Protein AF-A0A7Y9ZM65-F1 (afdb_monomer_lite)

Radius of gyration: 36.04 Å; chains: 1; bounding box: 58×101×105 Å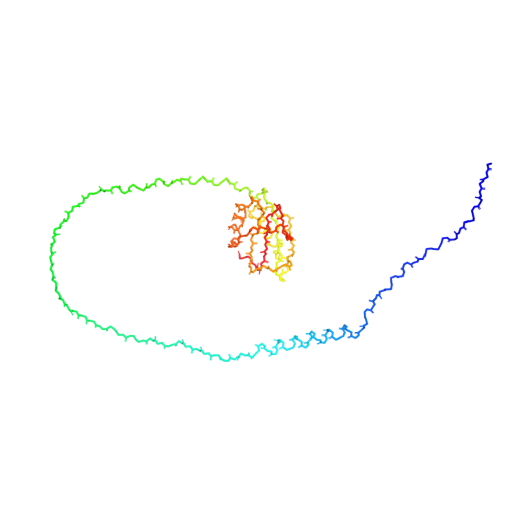

InterPro domains:
  IPR027381 LytR/CpsA/Psr regulator, C-terminal domain [PF13399] (105-188)

Organism: NCBI:txid200618

Foldseek 3Di:
DDDDDDDDDDDDDDPDDPPPPPPDPPVVVVVVVVVVVVVVVVVVCVPDDDDDDDDDDDDDDDDDDDDDDDDDDDDDDDDDDDDDPPDDPPPPDPDPDDDQQAVAEEEFEEAEPDPCQQVVVCVLSVVLVHHYPYYYYDDDDDPAWEKEAAPPCQVSSVVSCVSQVNPHYYHDDPVDPDDNGHIYIYHPDHGD

Sequence (192 aa):
MTFPTWPAGPRTTRRRGERGAVLPSPVVLLSVIAVILAAVAFVATRGDEPAERDISATKAAATPSDSASDDAGEDASDDASDGASQTPPAEEKPKPKPVVRADHSVVVFNNTQIAGLASRVGEKVTEAGWKVAAADNWYGTVPATTVYYPKGKKAAAQLLALDLGIARIKPADTDSDMSDTNLTLILTGELD

Structure (mmCIF, N/CA/C/O backbone):
data_AF-A0A7Y9ZM65-F1
#
_entry.id   AF-A0A7Y9ZM65-F1
#
loop_
_atom_site.group_PDB
_atom_site.id
_atom_site.type_symbol
_atom_site.label_atom_id
_atom_site.label_alt_id
_atom_site.label_comp_id
_atom_site.label_asym_id
_atom_site.label_entity_id
_atom_site.label_seq_id
_atom_site.pdbx_PDB_ins_code
_atom_site.Cartn_x
_atom_site.Cartn_y
_atom_site.Cartn_z
_atom_site.occupancy
_atom_site.B_iso_or_equiv
_atom_site.auth_seq_id
_atom_site.auth_comp_id
_atom_site.auth_asym_id
_atom_site.auth_atom_id
_atom_site.pdbx_PDB_model_num
ATOM 1 N N . MET A 1 1 ? -19.566 65.874 -35.145 1.00 45.06 1 MET A N 1
ATOM 2 C CA . MET A 1 1 ? -19.768 64.424 -34.940 1.00 45.06 1 MET A CA 1
ATOM 3 C C . MET A 1 1 ? -19.082 63.729 -36.100 1.00 45.06 1 MET A C 1
ATOM 5 O O . MET A 1 1 ? -19.612 63.738 -37.200 1.00 45.06 1 MET A O 1
ATOM 9 N N . THR A 1 2 ? -17.852 63.273 -35.880 1.00 54.53 2 THR A N 1
ATOM 10 C CA . THR A 1 2 ? -16.941 62.786 -36.925 1.00 54.53 2 THR A CA 1
ATOM 11 C C . THR A 1 2 ? -16.487 61.393 -36.520 1.00 54.53 2 THR A C 1
ATOM 13 O O . THR A 1 2 ? -15.886 61.246 -35.459 1.00 54.53 2 THR A O 1
ATOM 16 N N . PHE A 1 3 ? -16.776 60.389 -37.345 1.00 59.28 3 PHE A N 1
ATOM 17 C CA . PHE A 1 3 ? -16.249 59.033 -37.192 1.00 59.28 3 PHE A CA 1
ATOM 18 C C . PHE A 1 3 ? -15.328 58.734 -38.383 1.00 59.28 3 PHE A C 1
ATOM 20 O O . PHE A 1 3 ? -15.761 58.914 -39.523 1.00 59.28 3 PHE A O 1
ATOM 27 N N . PRO A 1 4 ? -14.073 58.307 -38.166 1.00 62.06 4 PRO A N 1
ATOM 28 C CA . PRO A 1 4 ? -13.192 57.895 -39.249 1.00 62.06 4 PRO A CA 1
ATOM 29 C C . PRO A 1 4 ? -13.494 56.457 -39.699 1.00 62.06 4 PRO A C 1
ATOM 31 O O . PRO A 1 4 ? -13.698 55.553 -38.890 1.00 62.06 4 PRO A O 1
ATOM 34 N N . THR A 1 5 ? -13.511 56.256 -41.016 1.00 71.50 5 THR A N 1
ATOM 35 C CA . THR A 1 5 ? -13.693 54.971 -41.702 1.00 71.50 5 THR A CA 1
ATOM 36 C C . THR A 1 5 ? -12.423 54.122 -41.623 1.00 71.50 5 THR A C 1
ATOM 38 O O . THR A 1 5 ? -11.357 54.580 -42.035 1.00 71.50 5 THR A O 1
ATOM 41 N N . TRP A 1 6 ? -12.529 52.876 -41.158 1.00 64.69 6 TRP A N 1
ATOM 42 C CA . TRP A 1 6 ? -11.417 51.918 -41.137 1.00 64.69 6 TRP A CA 1
ATOM 43 C C . TRP A 1 6 ? -11.515 50.943 -42.325 1.00 64.69 6 TRP A C 1
ATOM 45 O O . TRP A 1 6 ? -12.588 50.369 -42.526 1.00 64.69 6 TRP A O 1
ATOM 55 N N . PRO A 1 7 ? -10.443 50.697 -43.101 1.00 63.22 7 PRO A N 1
ATOM 56 C CA . PRO A 1 7 ? -10.442 49.634 -44.101 1.00 63.22 7 PRO A CA 1
ATOM 57 C C . PRO A 1 7 ? -10.243 48.255 -43.448 1.00 63.22 7 PRO A C 1
ATOM 59 O O . PRO A 1 7 ? -9.378 48.064 -42.592 1.00 63.22 7 PRO A O 1
ATOM 62 N N . ALA A 1 8 ? -11.048 47.279 -43.871 1.00 61.03 8 ALA A N 1
ATOM 63 C CA . ALA A 1 8 ? -10.949 45.885 -43.451 1.00 61.03 8 ALA A CA 1
ATOM 64 C C . ALA A 1 8 ? -9.645 45.249 -43.967 1.00 61.03 8 ALA A C 1
ATOM 66 O O . ALA A 1 8 ? -9.444 45.109 -45.172 1.00 61.03 8 ALA A O 1
ATOM 67 N N . GLY A 1 9 ? -8.757 44.853 -43.052 1.00 64.19 9 GLY A N 1
ATOM 68 C CA . GLY A 1 9 ? -7.565 44.072 -43.382 1.00 64.19 9 GLY A CA 1
ATOM 69 C C . GLY A 1 9 ? -7.896 42.589 -43.624 1.00 64.19 9 GLY A C 1
ATOM 70 O O . GLY A 1 9 ? -8.808 42.053 -42.984 1.00 64.19 9 GLY A O 1
ATOM 71 N N . PRO A 1 10 ? -7.169 41.887 -44.511 1.00 58.94 10 PRO A N 1
ATOM 72 C CA . PRO A 1 10 ? -7.386 40.466 -44.747 1.00 58.94 10 PRO A CA 1
ATOM 73 C C . PRO A 1 10 ? -6.969 39.626 -43.531 1.00 58.94 10 PRO A C 1
ATOM 75 O O . PRO A 1 10 ? -5.849 39.718 -43.024 1.00 58.94 10 PRO A O 1
ATOM 78 N N . ARG A 1 11 ? -7.876 38.749 -43.088 1.00 57.53 11 ARG A N 1
ATOM 79 C CA . ARG A 1 11 ? -7.605 37.706 -42.094 1.00 57.53 11 ARG A CA 1
ATOM 80 C C . ARG A 1 11 ? -6.690 36.650 -42.707 1.00 57.53 11 ARG A C 1
ATOM 82 O O . ARG A 1 11 ? -7.143 35.799 -43.463 1.00 57.53 11 ARG A O 1
ATOM 89 N N . THR A 1 12 ? -5.411 36.680 -42.349 1.00 59.94 12 THR A N 1
ATOM 90 C CA . THR A 1 12 ? -4.488 35.570 -42.602 1.00 59.94 12 THR A CA 1
ATOM 91 C C . THR A 1 12 ? -4.257 34.811 -41.300 1.00 59.94 12 THR A C 1
ATOM 93 O O . THR A 1 12 ? -3.552 35.250 -40.396 1.00 59.94 12 THR A O 1
ATOM 96 N N . THR A 1 13 ? -4.883 33.644 -41.182 1.00 56.00 13 THR A N 1
ATOM 97 C CA . THR A 1 13 ? -4.547 32.650 -40.161 1.00 56.00 13 THR A CA 1
ATOM 98 C C . THR A 1 13 ? -3.154 32.102 -40.463 1.00 56.00 13 THR A C 1
ATOM 100 O O . THR A 1 13 ? -3.000 31.201 -41.289 1.00 56.00 13 THR A O 1
ATOM 103 N N . ARG A 1 14 ? -2.112 32.640 -39.818 1.00 51.78 14 ARG A N 1
ATOM 104 C CA . ARG A 1 14 ? -0.798 31.986 -39.815 1.00 51.78 14 ARG A CA 1
ATOM 105 C C . ARG A 1 14 ? -0.910 30.687 -39.024 1.00 51.78 14 ARG A C 1
ATOM 107 O O . ARG A 1 14 ? -1.094 30.707 -37.809 1.00 51.78 14 ARG A O 1
ATOM 114 N N . ARG A 1 15 ? -0.779 29.558 -39.727 1.00 47.50 15 ARG A N 1
ATOM 115 C CA . ARG A 1 15 ? -0.516 28.256 -39.114 1.00 47.50 15 ARG A CA 1
ATOM 116 C C . ARG A 1 15 ? 0.697 28.381 -38.195 1.00 47.50 15 ARG A C 1
ATOM 118 O O . ARG A 1 15 ? 1.771 28.804 -38.621 1.00 47.50 15 ARG A O 1
ATOM 125 N N . ARG A 1 16 ? 0.502 28.004 -36.934 1.00 49.72 16 ARG A N 1
ATOM 126 C CA . ARG A 1 16 ? 1.558 27.751 -35.960 1.00 49.72 16 ARG A CA 1
ATOM 127 C C . ARG A 1 16 ? 2.424 26.621 -36.521 1.00 49.72 16 ARG A C 1
ATOM 129 O O . ARG A 1 16 ? 1.984 25.483 -36.590 1.00 49.72 16 ARG A O 1
ATOM 136 N N . GLY A 1 17 ? 3.606 26.969 -37.019 1.00 47.34 17 GLY A N 1
ATOM 137 C CA . GLY A 1 17 ? 4.613 25.995 -37.411 1.00 47.34 17 GLY A CA 1
ATOM 138 C C . GLY A 1 17 ? 5.277 25.451 -36.156 1.00 47.34 17 GLY A C 1
ATOM 139 O O . GLY A 1 17 ? 6.179 26.090 -35.622 1.00 47.34 17 GLY A O 1
ATOM 140 N N . GLU A 1 18 ? 4.824 24.293 -35.689 1.00 49.81 18 GLU A N 1
ATOM 141 C CA . GLU A 1 18 ? 5.606 23.431 -34.806 1.00 49.81 18 GLU A CA 1
ATOM 142 C C . GLU A 1 18 ? 6.834 22.958 -35.584 1.00 49.81 18 GLU A C 1
ATOM 144 O O . GLU A 1 18 ? 6.800 22.010 -36.365 1.00 49.81 18 GLU A O 1
ATOM 149 N N . ARG A 1 19 ? 7.938 23.682 -35.419 1.00 45.06 19 ARG A N 1
ATOM 150 C CA . ARG A 1 19 ? 9.260 23.176 -35.760 1.00 45.06 19 ARG A CA 1
ATOM 151 C C . ARG A 1 19 ? 9.712 22.362 -34.558 1.00 45.06 19 ARG A C 1
ATOM 153 O O . ARG A 1 19 ? 10.192 22.929 -33.581 1.00 45.06 19 ARG A O 1
ATOM 160 N N . GLY A 1 20 ? 9.491 21.050 -34.620 1.00 51.31 20 GLY A N 1
ATOM 161 C CA . GLY A 1 20 ? 10.107 20.107 -33.698 1.00 51.31 20 GLY A CA 1
ATOM 162 C C . GLY A 1 20 ? 11.613 20.342 -33.699 1.00 51.31 20 GLY A C 1
ATOM 163 O O . GLY A 1 20 ? 12.257 20.282 -34.748 1.00 51.31 20 GLY A O 1
ATOM 164 N N . ALA A 1 21 ? 12.163 20.672 -32.534 1.00 52.56 21 ALA A N 1
ATOM 165 C CA . ALA A 1 21 ? 13.596 20.658 -32.327 1.00 52.56 21 ALA A CA 1
ATOM 166 C C . ALA A 1 21 ? 14.039 19.194 -32.390 1.00 52.56 21 ALA A C 1
ATOM 168 O O . ALA A 1 21 ? 14.002 18.470 -31.398 1.00 52.56 21 ALA A O 1
ATOM 169 N N . VAL A 1 22 ? 14.401 18.741 -33.589 1.00 56.88 22 VAL A N 1
ATOM 170 C CA . VAL A 1 22 ? 15.151 17.503 -33.773 1.00 56.88 22 VAL A CA 1
ATOM 171 C C . VAL A 1 22 ? 16.526 17.782 -33.176 1.00 56.88 22 VAL A C 1
ATOM 173 O O . VAL A 1 22 ? 17.385 18.391 -33.813 1.00 56.88 22 VAL A O 1
ATOM 176 N N . LEU A 1 23 ? 16.683 17.440 -31.897 1.00 54.19 23 LEU A N 1
ATOM 177 C CA . LEU A 1 23 ? 17.971 17.434 -31.217 1.00 54.19 23 LEU A CA 1
ATOM 178 C C . LEU A 1 23 ? 18.972 16.681 -32.112 1.00 54.19 23 LEU A C 1
ATOM 180 O O . LEU A 1 23 ? 18.633 15.622 -32.648 1.00 54.19 23 LEU A O 1
ATOM 184 N N . PRO A 1 24 ? 20.169 17.238 -32.348 1.00 60.03 24 PRO A N 1
ATOM 185 C CA . PRO A 1 24 ? 21.072 16.746 -33.373 1.00 60.03 24 PRO A CA 1
ATOM 186 C C . PRO A 1 24 ? 21.477 15.292 -33.088 1.00 60.03 24 PRO A C 1
ATOM 188 O O . PRO A 1 24 ? 22.043 14.962 -32.046 1.00 60.03 24 PRO A O 1
ATOM 191 N N . SER A 1 25 ? 21.216 14.457 -34.094 1.00 63.50 25 SER A N 1
ATOM 192 C CA . SER A 1 25 ? 21.498 13.023 -34.252 1.00 63.50 25 SER A CA 1
ATOM 193 C C . SER A 1 25 ? 22.750 12.431 -33.553 1.00 63.50 25 SER A C 1
ATOM 195 O O . SER A 1 25 ? 22.641 11.324 -33.026 1.00 63.50 25 SER A O 1
ATOM 197 N N . PRO A 1 26 ? 23.926 13.091 -33.450 1.00 62.84 26 PRO A N 1
ATOM 198 C CA . PRO A 1 26 ? 25.098 12.464 -32.822 1.00 62.84 26 PRO A CA 1
ATOM 199 C C . PRO A 1 26 ? 24.983 12.209 -31.311 1.00 62.84 26 PRO A C 1
ATOM 201 O O . PRO A 1 26 ? 25.513 11.209 -30.835 1.00 62.84 26 PRO A O 1
ATOM 204 N N . VAL A 1 27 ? 24.297 13.062 -30.540 1.00 68.19 27 VAL A N 1
ATOM 205 C CA . VAL A 1 27 ? 24.245 12.899 -29.069 1.00 68.19 27 VAL A CA 1
ATOM 206 C C . VAL A 1 27 ? 23.354 11.722 -28.673 1.00 68.19 27 VAL A C 1
ATOM 208 O O . VAL A 1 27 ? 23.695 10.966 -27.767 1.00 68.19 27 VAL A O 1
ATOM 211 N N . VAL A 1 28 ? 22.249 11.528 -29.396 1.00 75.06 28 VAL A N 1
ATOM 212 C CA . VAL A 1 28 ? 21.350 10.381 -29.205 1.00 75.06 28 VAL A CA 1
ATOM 213 C C . VAL A 1 28 ? 22.049 9.078 -29.597 1.00 75.06 28 VAL A C 1
ATOM 215 O O . VAL A 1 28 ? 21.910 8.072 -28.911 1.00 75.06 28 VAL A O 1
ATOM 218 N N . LEU A 1 29 ? 22.856 9.087 -30.661 1.00 70.62 29 LEU A N 1
ATOM 219 C CA . LEU A 1 29 ? 23.632 7.909 -31.050 1.00 70.62 29 LEU A CA 1
ATOM 220 C C . LEU A 1 29 ? 24.689 7.546 -29.991 1.00 70.62 29 LEU A C 1
ATOM 222 O O . LEU A 1 29 ? 24.832 6.377 -29.640 1.00 70.62 29 LEU A O 1
ATOM 226 N N . LEU A 1 30 ? 25.396 8.541 -29.445 1.00 78.25 30 LEU A N 1
ATOM 227 C CA . LEU A 1 30 ? 26.404 8.320 -28.404 1.00 78.25 30 LEU A CA 1
ATOM 228 C C . LEU A 1 30 ? 25.797 7.815 -27.091 1.00 78.25 30 LEU A C 1
ATOM 230 O O . LEU A 1 30 ? 26.381 6.935 -26.461 1.00 78.25 30 LEU A O 1
ATOM 234 N N . SER A 1 31 ? 24.628 8.321 -26.688 1.00 77.31 31 SER A N 1
ATOM 235 C CA . SER A 1 31 ? 23.962 7.846 -25.471 1.00 77.31 31 SER A CA 1
ATOM 236 C C . SER A 1 31 ? 23.495 6.397 -25.610 1.00 77.31 31 SER A C 1
ATOM 238 O O . SER A 1 31 ? 23.694 5.606 -24.691 1.00 77.31 31 SER A O 1
ATOM 240 N N . VAL A 1 32 ? 22.968 6.011 -26.776 1.00 82.38 32 VAL A N 1
ATOM 241 C CA . VAL A 1 32 ? 22.582 4.620 -27.055 1.00 82.38 32 VAL A CA 1
ATOM 242 C C . VAL A 1 32 ? 23.800 3.690 -27.011 1.00 82.38 32 VAL A C 1
ATOM 244 O O . VAL A 1 32 ? 23.743 2.645 -26.365 1.00 82.38 32 VAL A O 1
ATOM 247 N N . ILE A 1 33 ? 24.927 4.079 -27.618 1.00 87.06 33 ILE A N 1
ATOM 248 C CA . ILE A 1 33 ? 26.168 3.284 -27.581 1.00 87.06 33 ILE A CA 1
ATOM 249 C C . ILE A 1 33 ? 26.692 3.142 -26.144 1.00 87.06 33 ILE A C 1
ATOM 251 O O . ILE A 1 33 ? 27.069 2.045 -25.734 1.00 87.06 33 ILE A O 1
ATOM 255 N N . ALA A 1 34 ? 26.676 4.221 -25.358 1.00 85.25 34 ALA A N 1
ATOM 256 C CA . ALA A 1 34 ? 27.127 4.193 -23.968 1.00 85.25 34 ALA A CA 1
ATOM 257 C C . ALA A 1 34 ? 26.283 3.244 -23.099 1.00 85.25 34 ALA A C 1
ATOM 259 O O . ALA A 1 34 ? 26.836 2.472 -22.316 1.00 85.25 34 ALA A O 1
ATOM 260 N N . VAL A 1 35 ? 24.957 3.248 -23.275 1.00 88.38 35 VAL A N 1
ATOM 261 C CA . VAL A 1 35 ? 24.046 2.348 -22.548 1.00 88.38 35 VAL A CA 1
ATOM 262 C C . VAL A 1 35 ? 24.294 0.884 -22.924 1.00 88.38 35 VAL A C 1
ATOM 264 O O . VAL A 1 35 ? 24.308 0.021 -22.047 1.00 88.38 35 VAL A O 1
ATOM 267 N N . ILE A 1 36 ? 24.559 0.596 -24.203 1.00 89.31 36 ILE A N 1
ATOM 268 C CA . ILE A 1 36 ? 24.872 -0.764 -24.668 1.00 89.31 36 ILE A CA 1
ATOM 269 C C . ILE A 1 36 ? 26.194 -1.259 -24.064 1.00 89.31 36 ILE A C 1
ATOM 271 O O . ILE A 1 36 ? 26.250 -2.376 -23.553 1.00 89.31 36 ILE A O 1
ATOM 275 N N . LEU A 1 37 ? 27.244 -0.433 -24.057 1.00 88.81 37 LEU A N 1
ATOM 276 C CA . LEU A 1 37 ? 28.537 -0.806 -23.470 1.00 88.81 37 LEU A CA 1
ATOM 277 C C . LEU A 1 37 ? 28.444 -1.038 -21.956 1.00 88.81 37 LEU A C 1
ATOM 279 O O . LEU A 1 37 ? 29.030 -1.994 -21.450 1.00 88.81 37 LEU A O 1
ATOM 283 N N . ALA A 1 38 ? 27.670 -0.217 -21.241 1.00 83.12 38 ALA A N 1
ATOM 284 C CA . ALA A 1 38 ? 27.439 -0.392 -19.809 1.00 83.12 38 ALA A CA 1
ATOM 285 C C . ALA A 1 38 ? 26.687 -1.698 -19.500 1.00 83.12 38 ALA A C 1
ATOM 287 O O . ALA A 1 38 ? 27.052 -2.411 -18.565 1.00 83.12 38 ALA A O 1
ATOM 288 N N . ALA A 1 39 ? 25.684 -2.050 -20.311 1.00 83.75 39 ALA A N 1
ATOM 289 C CA . ALA A 1 39 ? 24.955 -3.307 -20.167 1.00 83.75 39 ALA A CA 1
ATOM 290 C C . ALA A 1 39 ? 25.858 -4.529 -20.410 1.00 83.75 39 ALA A C 1
ATOM 292 O O . ALA A 1 39 ? 25.808 -5.489 -19.643 1.00 83.75 39 ALA A O 1
ATOM 293 N N . VAL A 1 40 ? 26.724 -4.479 -21.429 1.00 84.69 40 VAL A N 1
ATOM 294 C CA . VAL A 1 40 ? 27.687 -5.555 -21.721 1.00 84.69 40 VAL A CA 1
ATOM 295 C C . VAL A 1 40 ? 28.712 -5.699 -20.595 1.00 84.69 40 VAL A C 1
ATOM 297 O O . VAL A 1 40 ? 28.952 -6.815 -20.141 1.00 84.69 40 VAL A O 1
ATOM 300 N N . ALA A 1 41 ? 29.271 -4.592 -20.098 1.00 80.62 41 ALA A N 1
ATOM 301 C CA . ALA A 1 41 ? 30.224 -4.617 -18.990 1.00 80.62 41 ALA A CA 1
ATOM 302 C C . ALA A 1 41 ? 29.599 -5.195 -17.711 1.00 80.62 41 ALA A C 1
ATOM 304 O O . ALA A 1 41 ? 30.207 -6.033 -17.059 1.00 80.62 41 ALA A O 1
ATOM 305 N N . PHE A 1 42 ? 28.363 -4.810 -17.390 1.00 81.31 42 PHE A N 1
ATOM 306 C CA . PHE A 1 42 ? 27.648 -5.289 -16.206 1.00 81.31 42 PHE A CA 1
ATOM 307 C C . PHE A 1 42 ? 27.297 -6.781 -16.260 1.00 81.31 42 PHE A C 1
ATOM 309 O O . PHE A 1 42 ? 27.279 -7.461 -15.235 1.00 81.31 42 PHE A O 1
ATOM 316 N N . VAL A 1 43 ? 27.014 -7.310 -17.452 1.00 81.50 43 VAL A N 1
ATOM 317 C CA . VAL A 1 43 ? 26.815 -8.752 -17.635 1.00 81.50 43 VAL A CA 1
ATOM 318 C C . VAL A 1 43 ? 28.151 -9.494 -17.569 1.00 81.50 43 VAL A C 1
ATOM 320 O O . VAL A 1 43 ? 28.208 -10.566 -16.976 1.00 81.50 43 VAL A O 1
ATOM 323 N N . ALA A 1 44 ? 29.227 -8.920 -18.112 1.00 77.12 44 ALA A N 1
ATOM 324 C CA . ALA A 1 44 ? 30.553 -9.531 -18.088 1.00 77.12 44 ALA A CA 1
ATOM 325 C C . ALA A 1 44 ? 31.171 -9.582 -16.678 1.00 77.12 44 ALA A C 1
ATOM 327 O O . ALA A 1 44 ? 31.824 -10.563 -16.340 1.00 77.12 44 ALA A O 1
ATOM 328 N N . THR A 1 45 ? 30.938 -8.576 -15.830 1.00 68.94 45 THR A N 1
ATOM 329 C CA . THR A 1 45 ? 31.483 -8.535 -14.461 1.00 68.94 45 THR A CA 1
ATOM 330 C C . THR A 1 45 ? 30.666 -9.324 -13.439 1.0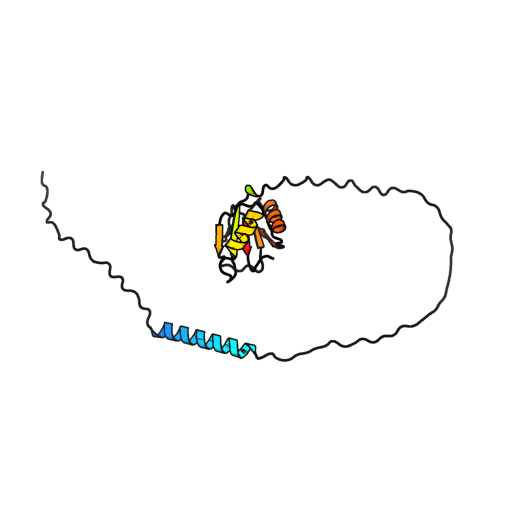0 68.94 45 THR A C 1
ATOM 332 O O . THR A 1 45 ? 31.103 -9.479 -12.304 1.00 68.94 45 THR A O 1
ATOM 335 N N . ARG A 1 46 ? 29.504 -9.875 -13.818 1.00 67.44 46 ARG A N 1
ATOM 336 C CA . ARG A 1 46 ? 28.716 -10.771 -12.948 1.00 67.44 46 ARG A CA 1
ATOM 337 C C . ARG A 1 46 ? 29.365 -12.134 -12.698 1.00 67.44 46 ARG A C 1
ATOM 339 O O . ARG A 1 46 ? 28.870 -12.858 -11.846 1.00 67.44 46 ARG A O 1
ATOM 346 N N . GLY A 1 47 ? 30.419 -12.484 -13.436 1.00 55.34 47 GLY A N 1
ATOM 347 C CA . GLY A 1 47 ? 31.146 -13.750 -13.292 1.00 55.34 47 GLY A CA 1
ATOM 348 C C . GLY A 1 47 ? 32.502 -13.654 -12.587 1.00 55.34 47 GLY A C 1
ATOM 349 O O . GLY A 1 47 ? 33.196 -14.663 -12.542 1.00 55.34 47 GLY A O 1
ATOM 350 N N . ASP A 1 48 ? 32.899 -12.483 -12.076 1.00 48.25 48 ASP A N 1
ATOM 351 C CA . ASP A 1 48 ? 34.191 -12.299 -11.398 1.00 48.25 48 ASP A CA 1
ATOM 352 C C . ASP A 1 48 ? 33.962 -12.161 -9.881 1.00 48.25 48 ASP A C 1
ATOM 354 O O . ASP A 1 48 ? 33.735 -11.073 -9.349 1.00 48.25 48 ASP A O 1
ATOM 358 N N . GLU A 1 49 ? 33.943 -13.298 -9.183 1.00 53.12 49 GLU A N 1
ATOM 359 C CA . GLU A 1 49 ? 33.992 -13.361 -7.720 1.00 53.12 49 GLU A CA 1
ATOM 360 C C . GLU A 1 49 ? 35.458 -13.520 -7.276 1.00 53.12 49 GLU A C 1
ATOM 362 O O . GLU A 1 49 ? 36.091 -14.520 -7.629 1.00 53.12 49 GLU A O 1
ATOM 367 N N . PRO A 1 50 ? 36.038 -12.601 -6.479 1.00 45.22 50 PRO A N 1
ATOM 368 C CA . PRO A 1 50 ? 37.269 -12.902 -5.769 1.00 45.22 50 PRO A CA 1
ATOM 369 C C . PRO A 1 50 ? 36.958 -13.866 -4.616 1.00 45.22 50 PRO A C 1
ATOM 371 O O . PRO A 1 50 ? 36.165 -13.575 -3.720 1.00 45.22 50 PRO A O 1
ATOM 374 N N . ALA A 1 51 ? 37.613 -15.022 -4.686 1.00 44.81 51 ALA A N 1
ATOM 375 C CA . ALA A 1 51 ? 37.508 -16.174 -3.806 1.00 44.81 51 ALA A CA 1
ATOM 376 C C . ALA A 1 51 ? 37.559 -15.865 -2.292 1.00 44.81 51 ALA A C 1
ATOM 378 O O . ALA A 1 51 ? 38.488 -15.235 -1.788 1.00 44.81 51 ALA A O 1
ATOM 379 N N . GLU A 1 52 ? 36.554 -16.394 -1.591 1.00 48.84 52 GLU A N 1
ATOM 380 C CA . GLU A 1 52 ? 36.679 -17.369 -0.499 1.00 48.84 52 GLU A CA 1
ATOM 381 C C . GLU A 1 52 ? 37.736 -17.113 0.596 1.00 48.84 52 GLU A C 1
ATOM 383 O O . GLU A 1 52 ? 38.940 -17.278 0.400 1.00 48.84 52 GLU A O 1
ATOM 388 N N . ARG A 1 53 ? 37.256 -16.885 1.827 1.00 40.53 53 ARG A N 1
ATOM 389 C CA . ARG A 1 53 ? 37.846 -17.523 3.012 1.00 40.53 53 ARG A CA 1
ATOM 390 C C . ARG A 1 53 ? 36.770 -18.013 3.967 1.00 40.53 53 ARG A C 1
ATOM 392 O O . ARG A 1 53 ? 36.295 -17.295 4.844 1.00 40.53 53 ARG A O 1
ATOM 399 N N . ASP A 1 54 ? 36.463 -19.282 3.760 1.00 46.97 54 ASP A N 1
ATOM 400 C CA . ASP A 1 54 ? 35.911 -20.223 4.716 1.00 46.97 54 ASP A CA 1
ATOM 401 C C . ASP A 1 54 ? 36.752 -20.286 5.999 1.00 46.97 54 ASP A C 1
ATOM 403 O O . ASP A 1 54 ? 37.974 -20.450 5.951 1.00 46.97 54 ASP A O 1
ATOM 407 N N . ILE A 1 55 ? 36.090 -20.224 7.156 1.00 38.03 55 ILE A N 1
ATOM 408 C CA . ILE A 1 55 ? 36.621 -20.804 8.393 1.00 38.03 55 ILE A CA 1
ATOM 409 C C . ILE A 1 55 ? 35.449 -21.329 9.232 1.00 38.03 55 ILE A C 1
ATOM 411 O O . ILE A 1 55 ? 34.931 -20.658 10.122 1.00 38.03 55 ILE A O 1
ATOM 415 N N . SER A 1 56 ? 35.038 -22.564 8.957 1.00 44.12 56 SER A N 1
ATOM 416 C CA . SER A 1 56 ? 34.361 -23.421 9.932 1.00 44.12 56 SER A CA 1
ATOM 417 C C . SER A 1 56 ? 35.226 -24.648 10.188 1.00 44.12 56 SER A C 1
ATOM 419 O O . SER A 1 56 ? 35.203 -25.582 9.398 1.00 44.12 56 SER A O 1
ATOM 421 N N . ALA A 1 57 ? 35.977 -24.659 11.294 1.00 44.62 57 ALA A N 1
ATOM 422 C CA . ALA A 1 57 ? 36.434 -25.889 11.947 1.00 44.62 57 ALA A CA 1
ATOM 423 C C . ALA A 1 57 ? 37.088 -25.592 13.308 1.00 44.62 57 ALA A C 1
ATOM 425 O O . ALA A 1 57 ? 38.254 -25.220 13.371 1.00 44.62 57 ALA A O 1
ATOM 426 N N . THR A 1 58 ? 36.373 -25.841 14.408 1.00 37.22 58 THR A N 1
ATOM 427 C CA . THR A 1 58 ? 36.913 -26.704 15.472 1.00 37.22 58 THR A CA 1
ATOM 428 C C . THR A 1 58 ? 35.777 -27.227 16.357 1.00 37.22 58 THR A C 1
ATOM 430 O O . THR A 1 58 ? 35.041 -26.478 16.993 1.00 37.22 58 THR A O 1
ATOM 433 N N . LYS A 1 59 ? 35.613 -28.551 16.347 1.00 49.88 59 LYS A N 1
ATOM 434 C CA . LYS A 1 59 ? 34.861 -29.346 17.318 1.00 49.88 59 LYS A CA 1
ATOM 435 C C . LYS A 1 59 ? 35.828 -30.413 17.820 1.00 49.88 59 LYS A C 1
ATOM 437 O O . LYS A 1 59 ? 36.214 -31.276 17.040 1.00 49.88 59 LYS A O 1
ATOM 442 N N . ALA A 1 60 ? 36.167 -30.367 19.104 1.00 39.28 60 ALA A N 1
ATOM 443 C CA . ALA A 1 60 ? 36.696 -31.472 19.913 1.00 39.28 60 ALA A CA 1
ATOM 444 C C . ALA A 1 60 ? 36.578 -31.019 21.386 1.00 39.28 60 ALA A C 1
ATOM 446 O O . ALA A 1 60 ? 37.192 -30.031 21.761 1.00 39.28 60 ALA A O 1
ATOM 447 N N . ALA A 1 61 ? 35.578 -31.446 22.163 1.00 42.72 61 ALA A N 1
ATOM 448 C CA . ALA A 1 61 ? 35.444 -32.738 22.850 1.00 42.72 61 ALA A CA 1
ATOM 449 C C . ALA A 1 61 ? 36.517 -32.980 23.933 1.00 42.72 61 ALA A C 1
ATOM 451 O O . ALA A 1 61 ? 37.637 -33.334 23.588 1.00 42.72 61 ALA A O 1
ATOM 452 N N . ALA A 1 62 ? 36.137 -32.840 25.215 1.00 38.03 62 ALA A N 1
ATOM 453 C CA . ALA A 1 62 ? 36.409 -33.798 26.304 1.00 38.03 62 ALA A CA 1
ATOM 454 C C . ALA A 1 62 ? 35.910 -33.268 27.671 1.00 38.03 62 ALA A C 1
ATOM 456 O O . ALA A 1 62 ? 36.347 -32.226 28.148 1.00 38.03 62 ALA A O 1
ATOM 457 N N . THR A 1 63 ? 35.027 -34.035 28.312 1.00 40.25 63 THR A N 1
ATOM 458 C CA . THR A 1 63 ? 34.805 -34.100 29.773 1.00 40.25 63 THR A CA 1
ATOM 459 C C . THR A 1 63 ? 35.474 -35.409 30.232 1.00 40.25 63 THR A C 1
ATOM 461 O O . THR A 1 63 ? 35.448 -36.356 29.437 1.00 40.25 63 THR A O 1
ATOM 464 N N . PRO A 1 64 ? 36.104 -35.510 31.425 1.00 47.19 64 PRO A N 1
ATOM 465 C CA . PRO A 1 64 ? 35.367 -36.038 32.588 1.00 47.19 64 PRO A CA 1
ATOM 466 C C . PRO A 1 64 ? 35.845 -35.595 34.001 1.00 47.19 64 PRO A C 1
ATOM 468 O O . PRO A 1 64 ? 36.979 -35.176 34.195 1.00 47.19 64 PRO A O 1
ATOM 471 N N . SER A 1 65 ? 34.928 -35.800 34.958 1.00 37.81 65 SER A N 1
ATOM 472 C CA . SER A 1 65 ? 35.061 -36.258 36.361 1.00 37.81 65 SER A CA 1
ATOM 473 C C . SER A 1 65 ? 35.858 -35.505 37.445 1.00 37.81 65 SER A C 1
ATOM 475 O O . SER A 1 65 ? 37.080 -35.466 37.447 1.00 37.81 65 SER A O 1
ATOM 477 N N . ASP A 1 66 ? 35.068 -35.140 38.463 1.00 35.06 66 ASP A N 1
ATOM 478 C CA . ASP A 1 66 ? 35.103 -35.614 39.862 1.00 35.06 66 ASP A CA 1
ATOM 479 C C . ASP A 1 66 ? 35.890 -34.905 40.970 1.00 35.06 66 ASP A C 1
ATOM 481 O O . ASP A 1 66 ? 37.104 -34.755 40.910 1.00 35.06 66 ASP A O 1
ATOM 485 N N . SER A 1 67 ? 35.115 -34.717 42.051 1.00 39.03 67 SER A N 1
ATOM 486 C CA . SER A 1 67 ? 35.456 -34.833 43.473 1.00 39.03 67 SER A CA 1
ATOM 487 C C . SER A 1 67 ? 36.445 -33.832 44.072 1.00 39.03 67 SER A C 1
ATOM 489 O O . SER A 1 67 ? 37.474 -33.512 43.500 1.00 39.03 67 SER A O 1
ATOM 491 N N . ALA A 1 68 ? 36.277 -33.352 45.297 1.00 39.03 68 ALA A N 1
ATOM 492 C CA . ALA A 1 68 ? 35.236 -33.435 46.321 1.00 39.03 68 ALA A CA 1
ATOM 493 C C . ALA A 1 68 ? 35.732 -32.540 47.478 1.00 39.03 68 ALA A C 1
ATOM 495 O O . ALA A 1 68 ? 36.908 -32.166 47.492 1.00 39.03 68 ALA A O 1
ATOM 496 N N . SER A 1 69 ? 34.852 -32.330 48.462 1.00 41.16 69 SER A N 1
ATOM 497 C CA . SER A 1 69 ? 35.173 -32.003 49.860 1.00 41.16 69 SER A CA 1
ATOM 498 C C . SER A 1 69 ? 35.469 -30.526 50.157 1.00 41.16 69 SER A C 1
ATOM 500 O O . SER A 1 69 ? 36.239 -29.879 49.459 1.00 41.16 69 SER A O 1
ATOM 502 N N . ASP A 1 70 ? 34.919 -29.906 51.199 1.00 39.72 70 ASP A N 1
ATOM 503 C CA . ASP A 1 70 ? 34.112 -30.370 52.344 1.00 39.72 70 ASP A CA 1
ATOM 504 C C . ASP A 1 70 ? 33.631 -29.079 53.065 1.00 39.72 70 ASP A C 1
ATOM 506 O O . ASP A 1 70 ? 34.345 -28.075 53.026 1.00 39.72 70 ASP A O 1
ATOM 510 N N . ASP A 1 71 ? 32.375 -28.972 53.520 1.00 40.06 71 ASP A N 1
ATOM 511 C CA . ASP 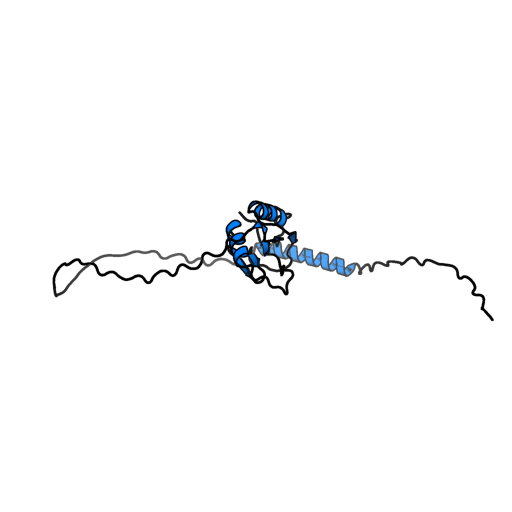A 1 71 ? 31.960 -29.079 54.946 1.00 40.06 71 ASP A CA 1
ATOM 512 C C . ASP A 1 71 ? 31.598 -27.654 55.445 1.00 40.06 71 ASP A C 1
ATOM 514 O O . ASP A 1 71 ? 32.266 -26.693 55.076 1.00 40.06 71 ASP A O 1
ATOM 518 N N . ALA A 1 72 ? 30.549 -27.328 56.197 1.00 41.56 72 ALA A N 1
ATOM 519 C CA . ALA A 1 72 ? 29.491 -28.031 56.917 1.00 41.56 72 ALA A CA 1
ATOM 520 C C . ALA A 1 72 ? 28.402 -26.992 57.279 1.00 41.56 72 ALA A C 1
ATOM 522 O O . ALA A 1 72 ? 28.665 -25.784 57.245 1.00 41.56 72 ALA A O 1
ATOM 523 N N . GLY A 1 73 ? 27.233 -27.459 57.732 1.00 36.03 73 GLY A N 1
ATOM 524 C CA . GLY A 1 73 ? 26.442 -26.712 58.715 1.00 36.03 73 GLY A CA 1
ATOM 525 C C . GLY A 1 73 ? 24.978 -26.470 58.369 1.00 36.03 73 GLY A C 1
ATOM 526 O O . GLY A 1 73 ? 24.600 -25.354 58.030 1.00 36.03 73 GLY A O 1
ATOM 527 N N . GLU A 1 74 ? 24.192 -27.539 58.480 1.00 42.25 74 GLU A N 1
ATOM 528 C CA . GLU A 1 74 ? 22.842 -27.628 59.056 1.00 42.25 74 GLU A CA 1
ATOM 529 C C . GLU A 1 74 ? 22.143 -26.324 59.504 1.00 42.25 74 GLU A C 1
ATOM 531 O O . GLU A 1 74 ? 22.679 -25.595 60.333 1.00 42.25 74 GLU A O 1
ATOM 536 N N . ASP A 1 75 ? 20.875 -26.132 59.099 1.00 39.62 75 ASP A N 1
ATOM 537 C CA . ASP A 1 75 ? 19.738 -26.226 60.042 1.00 39.62 75 ASP A CA 1
ATOM 538 C C . ASP A 1 75 ? 18.363 -26.304 59.327 1.00 39.62 75 ASP A C 1
ATOM 540 O O . ASP A 1 75 ? 18.042 -25.510 58.447 1.00 39.62 75 ASP A O 1
ATOM 544 N N . ALA A 1 76 ? 17.591 -27.313 59.741 1.00 42.47 76 ALA A N 1
ATOM 545 C CA . ALA A 1 76 ? 16.132 -27.404 59.900 1.00 42.47 76 ALA A CA 1
ATOM 546 C C . ALA A 1 76 ? 15.124 -26.933 58.812 1.00 42.47 76 ALA A C 1
ATOM 548 O O . ALA A 1 76 ? 14.846 -25.754 58.628 1.00 42.47 76 ALA A O 1
ATOM 549 N N . SER A 1 77 ? 14.456 -27.945 58.239 1.00 41.72 77 SER A N 1
ATOM 550 C CA . SER A 1 77 ? 13.001 -28.227 58.286 1.00 41.72 77 SER A CA 1
ATOM 551 C C . SER A 1 77 ? 11.934 -27.198 57.862 1.00 41.72 77 SER A C 1
ATOM 553 O O . SER A 1 77 ? 11.800 -26.122 58.431 1.00 41.72 77 SER A O 1
ATOM 555 N N . ASP A 1 78 ? 11.092 -27.678 56.934 1.00 45.81 78 ASP A N 1
ATOM 556 C CA . ASP A 1 78 ? 9.646 -27.460 56.736 1.00 45.81 78 ASP A CA 1
ATOM 557 C C . ASP A 1 78 ? 8.918 -26.425 57.615 1.00 45.81 78 ASP A C 1
ATOM 559 O O . ASP A 1 78 ? 8.801 -26.616 58.823 1.00 45.81 78 ASP A O 1
ATOM 563 N N . ASP A 1 79 ? 8.242 -25.460 56.975 1.00 40.47 79 ASP A N 1
ATOM 564 C CA . ASP A 1 79 ? 6.791 -25.292 57.162 1.00 40.47 79 ASP A CA 1
ATOM 565 C C . ASP A 1 79 ? 6.161 -24.480 56.015 1.00 40.47 79 ASP A C 1
ATOM 567 O O . ASP A 1 79 ? 6.710 -23.493 55.520 1.00 40.47 79 ASP A O 1
ATOM 571 N N . ALA A 1 80 ? 4.981 -24.910 55.589 1.00 49.03 80 ALA A N 1
ATOM 572 C CA . ALA A 1 80 ? 4.165 -24.254 54.586 1.00 49.03 80 ALA A CA 1
ATOM 573 C C . ALA A 1 80 ? 3.333 -23.139 55.231 1.00 49.03 80 ALA A C 1
ATOM 575 O O . ALA A 1 80 ? 2.585 -23.420 56.157 1.00 49.03 80 ALA A O 1
ATOM 576 N N . SER A 1 81 ? 3.344 -21.914 54.693 1.00 40.50 81 SER A N 1
ATOM 577 C CA . SER A 1 81 ? 2.147 -21.059 54.726 1.00 40.50 81 SER A CA 1
ATOM 578 C C . SER A 1 81 ? 2.278 -19.823 53.834 1.00 40.50 81 SER A C 1
ATOM 580 O O . SER A 1 81 ? 3.130 -18.962 54.033 1.00 40.50 81 SER A O 1
ATOM 582 N N . ASP A 1 82 ? 1.408 -19.797 52.831 1.00 49.84 82 ASP A N 1
ATOM 583 C CA . ASP A 1 82 ? 0.632 -18.660 52.336 1.00 49.84 82 ASP A CA 1
ATOM 584 C C . ASP A 1 82 ? 1.091 -17.243 52.750 1.00 49.84 82 ASP A C 1
ATOM 586 O O . ASP A 1 82 ? 0.827 -16.747 53.846 1.00 49.84 82 ASP A O 1
ATOM 590 N N . GLY A 1 83 ? 1.740 -16.555 51.811 1.00 41.78 83 GLY A N 1
ATOM 591 C CA . GLY A 1 83 ? 2.081 -15.140 51.897 1.00 41.78 83 GLY A CA 1
ATOM 592 C C . GLY A 1 83 ? 1.737 -14.459 50.582 1.00 41.78 83 GLY A C 1
ATOM 593 O O . GLY A 1 83 ? 2.593 -14.296 49.717 1.00 41.78 83 GLY A O 1
ATOM 594 N N . ALA A 1 84 ? 0.459 -14.113 50.423 1.00 51.09 84 ALA A N 1
ATOM 595 C CA . ALA A 1 84 ? -0.114 -13.427 49.273 1.00 51.09 84 ALA A CA 1
ATOM 596 C C . ALA A 1 84 ? 0.754 -12.248 48.788 1.00 51.09 84 ALA A C 1
ATOM 598 O O . ALA A 1 84 ? 0.723 -11.146 49.340 1.00 51.09 84 ALA A O 1
ATOM 599 N N . SER A 1 85 ? 1.494 -12.470 47.699 1.00 47.94 85 SER A N 1
ATOM 600 C CA . SER A 1 85 ? 2.137 -11.401 46.943 1.00 47.94 85 SER A CA 1
ATOM 601 C C . SER A 1 85 ? 1.047 -10.649 46.186 1.00 47.94 85 SER A C 1
ATOM 603 O O . SER A 1 85 ? 0.579 -11.083 45.131 1.00 47.94 85 SER A O 1
ATOM 605 N N . GLN A 1 86 ? 0.598 -9.538 46.771 1.00 50.12 86 GLN A N 1
ATOM 606 C CA . GLN A 1 86 ? -0.353 -8.612 46.169 1.00 50.12 86 GLN A CA 1
ATOM 607 C C . GLN A 1 86 ? 0.221 -8.114 44.841 1.00 50.12 86 GLN A C 1
ATOM 609 O O . GLN A 1 86 ? 1.085 -7.241 44.790 1.00 50.12 86 GLN A O 1
ATOM 614 N N . THR A 1 87 ? -0.251 -8.715 43.752 1.00 56.94 87 THR A N 1
ATOM 615 C CA . THR A 1 87 ? -0.032 -8.199 42.406 1.00 56.94 87 THR A CA 1
ATOM 616 C C . THR A 1 87 ? -0.815 -6.887 42.325 1.00 56.94 87 THR A C 1
ATOM 618 O O . THR A 1 87 ? -2.019 -6.906 42.598 1.00 56.94 87 THR A O 1
ATOM 621 N N . PRO A 1 88 ? -0.178 -5.741 42.019 1.00 62.03 88 PRO A N 1
ATOM 622 C CA . PRO A 1 88 ? -0.908 -4.495 41.832 1.00 62.03 88 PRO A CA 1
ATOM 623 C C . PRO A 1 88 ? -1.994 -4.714 40.767 1.00 62.03 88 PRO A C 1
ATOM 625 O O . PRO A 1 88 ? -1.727 -5.418 39.786 1.00 62.03 88 PRO A O 1
ATOM 628 N N . PRO A 1 89 ? -3.211 -4.164 40.939 1.00 57.09 89 PRO A N 1
ATOM 629 C CA . PRO A 1 89 ? -4.272 -4.307 39.955 1.00 57.09 89 PRO A CA 1
ATOM 630 C C . PRO A 1 89 ? -3.736 -3.904 38.585 1.00 57.09 89 PRO A C 1
ATOM 632 O O . PRO A 1 89 ? -3.255 -2.784 38.408 1.00 57.09 89 PRO A O 1
ATOM 635 N N . ALA A 1 90 ? -3.779 -4.834 37.631 1.00 62.34 90 ALA A N 1
ATOM 636 C CA . ALA A 1 90 ? -3.536 -4.517 36.238 1.00 62.34 90 ALA A CA 1
ATOM 637 C C . ALA A 1 90 ? -4.598 -3.493 35.836 1.00 62.34 90 ALA A C 1
ATOM 639 O O . ALA A 1 90 ? -5.768 -3.828 35.670 1.00 62.34 90 ALA A O 1
ATOM 640 N N . GLU A 1 91 ? -4.191 -2.230 35.769 1.00 63.22 91 GLU A N 1
ATOM 641 C CA . GLU A 1 91 ? -5.022 -1.132 35.308 1.00 63.22 91 GLU A CA 1
ATOM 642 C C . GLU A 1 91 ? -5.464 -1.490 33.881 1.00 63.22 91 GLU A C 1
ATOM 644 O O . GLU A 1 91 ? -4.649 -1.534 32.952 1.00 63.22 91 GLU A O 1
ATOM 649 N N . GLU A 1 92 ? -6.737 -1.874 33.724 1.00 61.44 92 GLU A N 1
ATOM 650 C CA . GLU A 1 92 ? -7.320 -2.215 32.430 1.00 61.44 92 GLU A CA 1
ATOM 651 C C . GLU A 1 92 ? -7.170 -0.998 31.521 1.00 61.44 92 GLU A C 1
ATOM 653 O O . GLU A 1 92 ? -7.908 -0.014 31.623 1.00 61.44 92 GLU A O 1
ATOM 658 N N . LYS A 1 93 ? -6.184 -1.051 30.616 1.00 66.69 93 LYS A N 1
ATOM 659 C CA . LYS A 1 93 ? -6.055 -0.053 29.559 1.00 66.69 93 LYS A CA 1
ATOM 660 C C . LYS A 1 93 ? -7.402 0.019 28.838 1.00 66.69 93 LYS A C 1
ATOM 662 O O . LYS A 1 93 ? -7.903 -1.027 28.413 1.00 66.69 93 LYS A O 1
ATOM 667 N N . PRO A 1 94 ? -7.982 1.220 28.671 1.00 58.12 94 PRO A N 1
ATOM 668 C CA . PRO A 1 94 ? -9.257 1.362 27.992 1.00 58.12 94 PRO A CA 1
ATOM 669 C C . PRO A 1 94 ? -9.159 0.693 26.621 1.00 58.12 94 PRO A C 1
ATOM 671 O O . PRO A 1 94 ? -8.255 1.002 25.838 1.00 58.12 94 PRO A O 1
ATOM 674 N N . LYS A 1 95 ? -10.067 -0.254 26.350 1.00 65.38 95 LYS A N 1
ATOM 675 C CA . LYS A 1 95 ? -10.147 -0.917 25.045 1.00 65.38 95 LYS A CA 1
ATOM 676 C C . LYS A 1 95 ? -10.253 0.176 23.975 1.00 65.38 95 LYS A C 1
ATOM 678 O O . LYS A 1 95 ? -11.158 1.013 24.070 1.00 65.38 95 LYS A O 1
ATOM 683 N N . PRO A 1 96 ? -9.336 0.225 22.991 1.00 61.00 96 PRO A N 1
ATOM 684 C CA . PRO A 1 96 ? -9.412 1.221 21.936 1.00 61.00 96 PRO A CA 1
ATOM 685 C C . PRO A 1 96 ? -10.768 1.100 21.242 1.00 61.00 96 PRO A C 1
ATOM 687 O O . PRO A 1 96 ? -11.270 -0.005 21.026 1.00 61.00 96 PRO A O 1
ATOM 690 N N . LYS A 1 97 ? -11.381 2.250 20.935 1.00 66.38 97 LYS A N 1
ATOM 691 C CA . LYS A 1 97 ? -12.653 2.294 20.205 1.00 66.38 97 LYS A CA 1
ATOM 692 C C . LYS A 1 97 ? -12.528 1.434 18.939 1.00 66.38 97 LYS A C 1
ATOM 694 O O . LYS A 1 97 ? -11.496 1.544 18.270 1.00 66.38 97 LYS A O 1
ATOM 699 N N . PRO A 1 98 ? -13.536 0.607 18.606 1.00 73.19 98 PRO A N 1
ATOM 700 C CA . PRO A 1 98 ? -13.500 -0.196 17.394 1.00 73.19 98 PRO A CA 1
ATOM 701 C C . PRO A 1 98 ? -13.248 0.699 16.180 1.00 73.19 98 PRO A C 1
ATOM 703 O O . PRO A 1 98 ? -13.988 1.651 15.938 1.00 73.19 98 PRO A O 1
ATOM 706 N N . VAL A 1 99 ? -12.174 0.419 15.445 1.00 78.19 99 VAL A N 1
ATOM 707 C CA . VAL A 1 99 ? -11.909 1.077 14.168 1.00 78.19 99 VAL A CA 1
ATOM 708 C C . VAL A 1 99 ? -12.865 0.478 13.143 1.00 78.19 99 VAL A C 1
ATOM 710 O O . VAL A 1 99 ? -12.833 -0.726 12.889 1.00 78.19 99 VAL A O 1
ATOM 713 N N . VAL A 1 100 ? -13.711 1.313 12.546 1.00 84.38 100 VAL A N 1
ATOM 714 C CA . VAL A 1 100 ? -14.592 0.897 11.453 1.00 84.38 100 VAL A CA 1
ATOM 715 C C . VAL A 1 100 ? -13.801 0.977 10.150 1.00 84.38 100 VAL A C 1
ATOM 717 O O . VAL A 1 100 ? -13.451 2.058 9.685 1.00 84.38 100 VAL A O 1
ATOM 720 N N . ARG A 1 101 ? -13.500 -0.182 9.556 1.00 85.94 101 ARG A N 1
ATOM 721 C CA . ARG A 1 101 ? -12.674 -0.291 8.338 1.00 85.94 101 ARG A CA 1
ATOM 722 C C . ARG A 1 101 ? -13.237 0.519 7.165 1.00 85.94 101 ARG A C 1
ATOM 724 O O . ARG A 1 101 ? -12.494 1.221 6.485 1.00 85.94 101 ARG A O 1
ATOM 731 N N . ALA A 1 102 ? -14.558 0.488 6.990 1.00 86.06 102 ALA A N 1
ATOM 732 C CA . ALA A 1 102 ? -15.262 1.169 5.903 1.00 86.06 102 ALA A CA 1
ATOM 733 C C . ALA A 1 102 ? -15.172 2.709 5.959 1.00 86.06 102 ALA A C 1
ATOM 735 O O . ALA A 1 102 ? -15.279 3.366 4.923 1.00 86.06 102 ALA A O 1
ATOM 736 N N . ASP A 1 103 ? -14.918 3.288 7.138 1.00 87.81 103 ASP A N 1
ATOM 737 C CA . ASP A 1 103 ? -14.775 4.742 7.317 1.00 87.81 103 ASP A CA 1
ATOM 738 C C . ASP A 1 103 ? -13.387 5.250 6.890 1.00 87.81 103 ASP A C 1
ATOM 740 O O . ASP A 1 103 ? -13.108 6.455 6.869 1.00 87.81 103 ASP A O 1
ATOM 744 N N . HIS A 1 104 ? -12.477 4.335 6.556 1.00 91.00 104 HIS A N 1
ATOM 745 C CA . HIS A 1 104 ? -11.102 4.646 6.218 1.00 91.00 104 HIS A CA 1
ATOM 746 C C . HIS A 1 104 ? -10.805 4.292 4.770 1.00 91.00 104 HIS A C 1
ATOM 748 O O . HIS A 1 104 ? -10.928 3.153 4.329 1.00 91.00 104 HIS A O 1
ATOM 754 N N . SER A 1 105 ? -10.391 5.318 4.032 1.00 93.44 105 SER A N 1
ATOM 755 C CA . SER A 1 105 ? -9.930 5.170 2.662 1.00 93.44 105 SER A CA 1
ATOM 756 C C . SER A 1 105 ? -8.433 4.862 2.624 1.00 93.44 105 SER A C 1
ATOM 758 O O . SER A 1 105 ? -7.649 5.477 3.355 1.00 93.44 105 SER A O 1
ATOM 760 N N . VAL A 1 106 ? -8.061 3.916 1.768 1.00 94.56 106 VAL A N 1
ATOM 761 C CA . VAL A 1 106 ? -6.701 3.421 1.556 1.00 94.56 106 VAL A CA 1
ATOM 762 C C . VAL A 1 106 ? -6.301 3.696 0.111 1.00 94.56 106 VAL A C 1
ATOM 764 O O . VAL A 1 106 ? -7.019 3.342 -0.820 1.00 94.56 106 VAL A O 1
ATOM 767 N N . VAL A 1 107 ? -5.158 4.335 -0.084 1.00 95.19 107 VAL A N 1
ATOM 768 C CA . VAL A 1 107 ? -4.502 4.474 -1.382 1.00 95.19 107 VAL A CA 1
ATOM 769 C C . VAL A 1 107 ? -3.412 3.419 -1.451 1.00 95.19 107 VAL A C 1
ATOM 771 O O . VAL A 1 107 ? -2.580 3.339 -0.549 1.00 95.19 107 VAL A O 1
ATOM 774 N N . VAL A 1 108 ? -3.430 2.595 -2.491 1.00 96.00 108 VAL A N 1
ATOM 775 C CA . VAL A 1 108 ? -2.454 1.524 -2.688 1.00 96.00 108 VAL A CA 1
ATOM 776 C C . VAL A 1 108 ? -1.485 1.942 -3.780 1.00 96.00 108 VAL A C 1
ATOM 778 O O . VAL A 1 108 ? -1.889 2.267 -4.891 1.00 96.00 108 VAL A O 1
ATOM 781 N N . PHE A 1 109 ? -0.198 1.907 -3.482 1.00 96.19 109 PHE A N 1
ATOM 782 C CA . PHE A 1 109 ? 0.848 2.207 -4.435 1.00 96.19 109 PHE A CA 1
ATOM 783 C C . PHE A 1 109 ? 1.746 1.008 -4.694 1.00 96.19 109 PHE A C 1
ATOM 785 O O . PHE A 1 109 ? 2.147 0.287 -3.779 1.00 96.19 109 PHE A O 1
ATOM 792 N N . ASN A 1 110 ? 2.123 0.847 -5.953 1.00 96.00 110 ASN A N 1
ATOM 793 C CA . ASN A 1 110 ? 3.107 -0.116 -6.405 1.00 96.00 110 ASN A CA 1
ATOM 794 C C . ASN A 1 110 ? 4.480 0.548 -6.552 1.00 96.00 110 ASN A C 1
ATOM 796 O O . ASN A 1 110 ? 4.642 1.447 -7.370 1.00 96.00 110 ASN A O 1
ATOM 800 N N . ASN A 1 111 ? 5.471 0.083 -5.795 1.00 95.50 111 ASN A N 1
ATOM 801 C CA . ASN A 1 111 ? 6.875 0.477 -5.926 1.00 95.50 111 ASN A CA 1
ATOM 802 C C . ASN A 1 111 ? 7.727 -0.666 -6.514 1.00 95.50 111 ASN A C 1
ATOM 804 O O . ASN A 1 111 ? 8.877 -0.873 -6.129 1.00 95.50 111 ASN A O 1
ATOM 808 N N . THR A 1 112 ? 7.131 -1.474 -7.394 1.00 94.06 112 THR A N 1
ATOM 809 C CA . THR A 1 112 ? 7.770 -2.608 -8.078 1.00 94.06 112 THR A CA 1
ATOM 810 C C . THR A 1 112 ? 7.569 -2.513 -9.591 1.00 94.06 112 THR A C 1
ATOM 812 O O . THR A 1 112 ? 6.797 -1.693 -10.081 1.00 94.06 112 THR A O 1
ATOM 815 N N . GLN A 1 113 ? 8.228 -3.398 -10.344 1.00 92.81 113 GLN A N 1
ATOM 816 C CA . GLN A 1 113 ? 8.025 -3.550 -11.793 1.00 92.81 113 GLN A CA 1
ATOM 817 C C . GLN A 1 113 ? 6.884 -4.528 -12.144 1.00 92.81 113 GLN A C 1
ATOM 819 O O . GLN A 1 113 ? 6.680 -4.858 -13.311 1.00 92.81 113 GLN A O 1
ATOM 824 N N . ILE A 1 114 ? 6.144 -5.027 -11.147 1.00 93.81 114 ILE A N 1
ATOM 825 C CA . ILE A 1 114 ? 5.066 -5.999 -11.349 1.00 93.81 114 ILE A CA 1
ATOM 826 C C . ILE A 1 114 ? 3.802 -5.253 -11.781 1.00 93.81 114 ILE A C 1
ATOM 828 O O . ILE A 1 114 ? 3.212 -4.502 -11.003 1.00 93.81 114 ILE A O 1
ATOM 832 N N . ALA A 1 115 ? 3.366 -5.467 -13.021 1.00 94.00 115 ALA A N 1
ATOM 833 C CA . ALA A 1 115 ? 2.164 -4.833 -13.552 1.00 94.00 115 ALA A CA 1
ATOM 834 C C . ALA A 1 115 ? 0.903 -5.278 -12.789 1.00 94.00 115 ALA A C 1
ATOM 836 O O . ALA A 1 115 ? 0.692 -6.466 -12.541 1.00 94.00 115 ALA A O 1
ATOM 837 N N . GLY A 1 116 ? 0.053 -4.313 -12.429 1.00 93.06 116 GLY A N 1
ATOM 838 C CA . GLY A 1 116 ? -1.233 -4.568 -11.771 1.00 93.06 116 GLY A CA 1
ATOM 839 C C . GLY A 1 116 ? -1.151 -4.963 -10.292 1.00 93.06 116 GLY A C 1
ATOM 840 O O . GLY A 1 116 ? -2.185 -5.268 -9.700 1.00 93.06 116 GLY A O 1
ATOM 841 N N . LEU A 1 117 ? 0.033 -4.934 -9.668 1.00 94.75 117 LEU A N 1
ATOM 842 C CA . LEU A 1 117 ? 0.198 -5.332 -8.266 1.00 94.75 117 LEU A CA 1
ATOM 843 C C . LEU A 1 117 ? -0.678 -4.507 -7.307 1.00 94.75 117 LEU A C 1
ATOM 845 O O . LEU A 1 117 ? -1.353 -5.079 -6.453 1.00 94.75 117 LEU A O 1
ATOM 849 N N . ALA A 1 118 ? -0.712 -3.179 -7.471 1.00 94.31 118 ALA A N 1
ATOM 850 C CA . ALA A 1 118 ? -1.536 -2.307 -6.629 1.00 94.31 118 ALA A CA 1
ATOM 851 C C . ALA A 1 118 ? -3.034 -2.612 -6.759 1.00 94.31 118 ALA A C 1
ATOM 853 O O . ALA A 1 118 ? -3.747 -2.560 -5.764 1.00 94.31 118 ALA A O 1
ATOM 854 N N . SER A 1 119 ? -3.506 -2.971 -7.956 1.00 95.00 119 SER A N 1
ATOM 855 C CA . SER A 1 119 ? -4.901 -3.363 -8.173 1.00 95.00 119 SER A CA 1
ATOM 856 C C . SER A 1 119 ? -5.225 -4.679 -7.465 1.00 95.00 119 SER A C 1
ATOM 858 O O . SER A 1 119 ? -6.178 -4.718 -6.696 1.00 95.00 119 SER A O 1
ATOM 860 N N . ARG A 1 120 ? -4.387 -5.716 -7.626 1.00 94.44 120 ARG A N 1
ATOM 861 C CA . ARG A 1 120 ? -4.570 -7.017 -6.949 1.00 94.44 120 ARG A CA 1
ATOM 862 C C . ARG A 1 120 ? -4.576 -6.887 -5.428 1.00 94.44 120 ARG A C 1
ATOM 864 O O . ARG A 1 120 ? -5.409 -7.467 -4.743 1.00 94.44 120 ARG A O 1
ATOM 871 N N . VAL A 1 121 ? -3.649 -6.105 -4.880 1.00 95.19 121 VAL A N 1
ATOM 872 C CA . VAL A 1 121 ? -3.628 -5.848 -3.435 1.00 95.19 121 VAL A CA 1
ATOM 873 C C . VAL A 1 121 ? -4.791 -4.950 -3.014 1.00 95.19 121 VAL A C 1
ATOM 875 O O . VAL A 1 121 ? -5.340 -5.144 -1.937 1.00 95.19 121 VAL A O 1
ATOM 878 N N . GLY A 1 122 ? -5.218 -4.009 -3.856 1.00 94.12 122 GLY A N 1
ATOM 879 C CA . GLY A 1 122 ? -6.429 -3.222 -3.629 1.00 94.12 122 GLY A CA 1
ATOM 880 C C . GLY A 1 122 ? -7.686 -4.091 -3.508 1.00 94.12 122 GLY A C 1
ATOM 881 O O . GLY A 1 122 ? -8.540 -3.823 -2.663 1.00 94.12 122 GLY A O 1
ATOM 882 N N . GLU A 1 123 ? -7.781 -5.172 -4.278 1.00 94.19 123 GLU A N 1
ATOM 883 C CA . GLU A 1 123 ? -8.849 -6.164 -4.123 1.00 94.19 123 GLU A CA 1
ATOM 884 C C . GLU A 1 123 ? -8.759 -6.857 -2.756 1.00 94.19 123 GLU A C 1
ATOM 886 O O . GLU A 1 123 ? -9.731 -6.792 -2.007 1.00 94.19 123 GLU A O 1
ATOM 891 N N . LYS A 1 124 ? -7.580 -7.365 -2.352 1.00 92.62 124 LYS A N 1
ATOM 892 C CA . LYS A 1 124 ? -7.360 -7.932 -0.999 1.00 92.62 124 LYS A CA 1
ATOM 893 C C . LYS A 1 124 ? -7.741 -6.940 0.120 1.00 92.62 124 LYS A C 1
ATOM 895 O O . LYS A 1 124 ? -8.366 -7.305 1.112 1.00 92.62 124 LYS A O 1
ATOM 900 N N . VAL A 1 125 ? -7.398 -5.659 -0.039 1.00 93.88 125 VAL A N 1
ATOM 901 C CA . VAL A 1 125 ? -7.751 -4.575 0.901 1.00 93.88 125 VAL A CA 1
ATOM 902 C C . VAL A 1 125 ? -9.272 -4.390 0.980 1.00 93.88 125 VAL A C 1
ATOM 904 O O . VAL A 1 125 ? -9.825 -4.217 2.067 1.00 93.88 125 VAL A O 1
ATOM 907 N N . THR A 1 126 ? -9.954 -4.453 -0.163 1.00 93.62 126 THR A N 1
ATOM 908 C CA . THR A 1 126 ? -11.416 -4.342 -0.245 1.00 93.62 126 THR A CA 1
ATOM 909 C C . THR A 1 126 ? -12.107 -5.558 0.371 1.00 93.62 126 THR A C 1
ATOM 911 O O . THR A 1 126 ? -13.074 -5.397 1.113 1.00 93.62 126 THR A O 1
ATOM 914 N N . GLU A 1 127 ? -11.585 -6.763 0.138 1.00 92.38 127 GLU A N 1
ATOM 915 C CA . GLU A 1 127 ? -12.057 -8.009 0.757 1.00 92.38 127 GLU A CA 1
ATOM 916 C C . GLU A 1 127 ? -11.909 -7.985 2.282 1.00 92.38 127 GLU A C 1
ATOM 918 O O . GLU A 1 127 ? -12.803 -8.431 3.001 1.00 92.38 127 GLU A O 1
ATOM 923 N N . ALA A 1 128 ? -10.839 -7.368 2.791 1.00 90.06 128 ALA A N 1
ATOM 924 C CA . ALA A 1 128 ? -10.661 -7.106 4.218 1.00 90.06 128 ALA A CA 1
ATOM 925 C C . ALA A 1 128 ? -11.640 -6.046 4.781 1.00 90.06 128 ALA A C 1
ATOM 927 O O . ALA A 1 128 ? -11.656 -5.791 5.986 1.00 90.06 128 ALA A O 1
ATOM 928 N N . GLY A 1 129 ? -12.485 -5.436 3.942 1.00 90.88 129 GLY A N 1
ATOM 929 C CA . GLY A 1 129 ? -13.539 -4.499 4.338 1.00 90.88 129 GLY A CA 1
ATOM 930 C C . GLY A 1 129 ? -13.102 -3.034 4.391 1.00 90.88 129 GLY A C 1
ATOM 931 O O . GLY A 1 129 ? -13.802 -2.204 4.979 1.00 90.88 129 GLY A O 1
ATOM 932 N N . TRP A 1 130 ? -11.950 -2.704 3.808 1.00 94.56 130 TRP A N 1
ATOM 933 C CA . TRP A 1 130 ? -11.463 -1.330 3.693 1.00 94.56 130 TRP A CA 1
ATOM 934 C C . TRP A 1 130 ? -11.922 -0.689 2.388 1.00 94.56 130 TRP A C 1
ATOM 936 O O . TRP A 1 130 ? -12.145 -1.357 1.381 1.00 94.56 130 TRP A O 1
ATOM 946 N N . LYS A 1 131 ? -12.020 0.641 2.372 1.00 94.00 131 LYS A N 1
ATOM 947 C CA . LYS A 1 131 ? -12.350 1.374 1.150 1.00 94.00 131 LYS A CA 1
ATOM 948 C C . LYS A 1 131 ? -11.074 1.715 0.388 1.00 94.00 131 LYS A C 1
ATOM 950 O O . LYS A 1 131 ? -10.276 2.513 0.868 1.00 94.00 131 LYS A O 1
ATOM 955 N N . VAL A 1 132 ? -10.886 1.189 -0.818 1.00 94.25 132 VAL A N 1
ATOM 956 C CA . VAL A 1 132 ? -9.776 1.627 -1.678 1.00 94.25 132 VAL A CA 1
ATOM 957 C C . VAL A 1 132 ? -10.164 2.915 -2.401 1.00 94.25 132 VAL A C 1
ATOM 959 O O . VAL A 1 132 ? -11.167 2.965 -3.107 1.00 94.25 132 VAL A O 1
ATOM 962 N N . ALA A 1 133 ? -9.386 3.977 -2.197 1.00 93.06 133 ALA A N 1
ATOM 963 C CA . ALA A 1 133 ? -9.582 5.259 -2.871 1.00 93.06 133 ALA A CA 1
ATOM 964 C C . ALA A 1 133 ? -8.929 5.286 -4.255 1.00 93.06 133 ALA A C 1
ATOM 966 O O . ALA A 1 133 ? -9.518 5.813 -5.194 1.00 93.06 133 ALA A O 1
ATOM 967 N N . ALA A 1 134 ? -7.717 4.744 -4.367 1.00 91.31 134 ALA A N 1
ATOM 968 C CA . ALA A 1 134 ? -6.961 4.698 -5.611 1.00 91.31 134 ALA A CA 1
ATOM 969 C C . ALA A 1 134 ? -5.889 3.602 -5.561 1.00 91.31 134 ALA A C 1
ATOM 971 O O . ALA A 1 134 ? -5.428 3.224 -4.480 1.00 91.31 134 ALA A O 1
ATOM 972 N N . ALA A 1 135 ? -5.496 3.133 -6.744 1.00 94.56 135 ALA A N 1
ATOM 973 C CA . ALA A 1 135 ? -4.367 2.242 -6.961 1.00 94.56 135 ALA A CA 1
ATOM 974 C C . ALA A 1 135 ? -3.462 2.854 -8.041 1.00 94.56 135 ALA A C 1
ATOM 976 O O . ALA A 1 135 ? -3.941 3.112 -9.144 1.00 94.56 135 ALA A O 1
ATOM 977 N N . ASP A 1 136 ? -2.191 3.104 -7.729 1.00 94.12 136 ASP A N 1
ATOM 978 C CA . ASP A 1 136 ? -1.251 3.769 -8.647 1.00 94.12 136 ASP A CA 1
ATOM 979 C C . ASP A 1 136 ? 0.203 3.306 -8.411 1.00 94.12 136 ASP A C 1
ATOM 981 O O . ASP A 1 136 ? 0.455 2.387 -7.630 1.00 94.12 136 ASP A O 1
ATOM 985 N N . ASN A 1 137 ? 1.176 3.918 -9.082 1.00 94.50 137 ASN A N 1
ATOM 986 C CA . ASN A 1 137 ? 2.603 3.670 -8.901 1.00 94.50 137 ASN A CA 1
ATOM 987 C C . ASN A 1 137 ? 3.243 4.708 -7.969 1.00 94.50 137 ASN A C 1
ATOM 989 O O . ASN A 1 137 ? 2.919 5.893 -8.010 1.00 94.50 137 ASN A O 1
ATOM 993 N N . TRP A 1 138 ? 4.194 4.257 -7.154 1.00 93.88 138 TRP A N 1
ATOM 994 C CA . TRP A 1 138 ? 5.053 5.119 -6.345 1.00 93.88 138 TRP A CA 1
ATOM 995 C C . TRP A 1 138 ? 6.419 5.273 -7.013 1.00 93.88 138 TRP A C 1
ATOM 997 O O . TRP A 1 138 ? 6.977 4.297 -7.504 1.00 93.88 138 TRP A O 1
ATOM 1007 N N . TYR A 1 139 ? 6.972 6.488 -6.998 1.00 89.38 139 TYR A N 1
ATOM 1008 C CA . TYR A 1 139 ? 8.244 6.805 -7.664 1.00 89.38 139 TYR A CA 1
ATOM 1009 C C . TYR A 1 139 ? 9.410 7.075 -6.695 1.00 89.38 139 TYR A C 1
ATOM 1011 O O . TYR A 1 139 ? 10.532 7.317 -7.133 1.00 89.38 139 TYR A O 1
ATOM 1019 N N . GLY A 1 140 ? 9.171 7.041 -5.380 1.00 88.44 140 GLY A N 1
ATOM 1020 C CA . GLY A 1 140 ? 10.201 7.247 -4.358 1.00 88.44 140 GLY A CA 1
ATOM 1021 C C . GLY A 1 140 ? 10.824 5.950 -3.828 1.00 88.44 140 GLY A C 1
ATOM 1022 O O . GLY A 1 140 ? 10.318 4.845 -4.017 1.00 88.44 140 GLY A O 1
ATOM 1023 N N . THR A 1 141 ? 11.907 6.076 -3.064 1.00 87.12 141 THR A N 1
ATOM 1024 C CA . THR A 1 141 ? 12.569 4.917 -2.450 1.00 87.12 141 THR A CA 1
ATOM 1025 C C . THR A 1 141 ? 11.886 4.524 -1.146 1.00 87.12 141 THR A C 1
ATOM 1027 O O . THR A 1 141 ? 11.871 5.288 -0.181 1.00 87.12 141 THR A O 1
ATOM 1030 N N . VAL A 1 142 ? 11.373 3.296 -1.084 1.00 89.75 142 VAL A N 1
ATOM 1031 C CA . VAL A 1 142 ? 10.834 2.699 0.143 1.00 89.75 142 VAL A CA 1
ATOM 1032 C C . VAL A 1 142 ? 11.534 1.357 0.357 1.00 89.75 142 VAL A C 1
ATOM 1034 O O . VAL A 1 142 ? 11.526 0.536 -0.553 1.00 89.75 142 VAL A O 1
ATOM 1037 N N . PRO A 1 143 ? 12.152 1.106 1.526 1.00 88.88 143 PRO A N 1
ATOM 1038 C CA . PRO A 1 143 ? 13.007 -0.070 1.713 1.00 88.88 143 PRO A CA 1
ATOM 1039 C C . PRO A 1 143 ? 12.237 -1.392 1.853 1.00 88.88 143 PRO A C 1
ATOM 1041 O O . PRO A 1 143 ? 12.836 -2.451 1.728 1.00 88.88 143 PRO A O 1
ATOM 1044 N N . ALA A 1 144 ? 10.942 -1.341 2.176 1.00 92.94 144 ALA A N 1
ATOM 1045 C CA . ALA A 1 144 ? 10.076 -2.511 2.327 1.00 92.94 144 ALA A CA 1
ATOM 1046 C C . ALA A 1 144 ? 8.599 -2.088 2.322 1.00 92.94 144 ALA A C 1
ATOM 1048 O O . ALA A 1 144 ? 8.300 -0.935 2.652 1.00 92.94 144 ALA A O 1
ATOM 1049 N N . THR A 1 145 ? 7.682 -3.016 2.038 1.00 95.31 145 THR A N 1
ATOM 1050 C CA . THR A 1 145 ? 6.234 -2.776 2.066 1.00 95.31 145 THR A CA 1
ATOM 1051 C C . THR A 1 145 ? 5.823 -2.135 3.388 1.00 95.31 145 THR A C 1
ATOM 1053 O O . THR A 1 145 ? 6.149 -2.642 4.462 1.00 95.31 145 THR A O 1
ATOM 1056 N N . THR A 1 146 ? 5.184 -0.966 3.317 1.00 95.00 146 THR A N 1
ATOM 1057 C CA . THR A 1 146 ? 4.923 -0.123 4.491 1.00 95.00 146 THR A CA 1
ATOM 1058 C C . THR A 1 146 ? 3.561 0.545 4.397 1.00 95.00 146 THR A C 1
ATOM 1060 O O . THR A 1 146 ? 3.205 1.102 3.358 1.00 95.00 146 THR A O 1
ATOM 1063 N N . VAL A 1 147 ? 2.835 0.540 5.516 1.00 95.50 147 VAL A N 1
ATOM 1064 C CA . VAL A 1 147 ? 1.607 1.319 5.695 1.00 95.50 147 VAL A CA 1
ATOM 1065 C C . VAL A 1 147 ? 1.956 2.685 6.280 1.00 95.50 147 VAL A C 1
ATOM 1067 O O . VAL A 1 147 ? 2.437 2.798 7.407 1.00 95.50 147 VAL A O 1
ATOM 1070 N N . TYR A 1 148 ? 1.687 3.732 5.520 1.00 94.50 148 TYR A N 1
ATOM 1071 C CA . TYR A 1 148 ? 1.808 5.124 5.911 1.00 94.50 148 TYR A CA 1
ATOM 1072 C C . TYR A 1 148 ? 0.459 5.675 6.369 1.00 94.50 148 TYR A C 1
ATOM 1074 O O . TYR A 1 148 ? -0.579 5.397 5.763 1.00 94.50 148 TYR A O 1
ATOM 1082 N N . TYR A 1 149 ? 0.453 6.454 7.449 1.00 93.88 149 TYR A N 1
ATOM 1083 C CA . TYR A 1 149 ? -0.782 6.995 8.016 1.00 93.88 149 TYR A CA 1
ATOM 1084 C C . TYR A 1 149 ? -0.708 8.491 8.314 1.00 93.88 149 TYR A C 1
ATOM 1086 O O . TYR A 1 149 ? 0.276 8.953 8.895 1.00 93.88 149 TYR A O 1
ATOM 1094 N N . PRO A 1 150 ? -1.764 9.257 8.008 1.00 92.81 150 PRO A N 1
ATOM 1095 C CA . PRO A 1 150 ? -1.827 10.658 8.381 1.00 92.81 150 PRO A CA 1
ATOM 1096 C C . PRO A 1 150 ? -2.085 10.828 9.881 1.00 92.81 150 PRO A C 1
ATOM 1098 O O . PRO A 1 150 ? -2.473 9.893 10.597 1.00 92.81 150 PRO A O 1
ATOM 1101 N N . LYS A 1 151 ? -1.889 12.052 10.379 1.00 89.06 151 LYS A N 1
ATOM 1102 C CA . LYS A 1 151 ? -2.061 12.382 11.801 1.00 89.06 151 LYS A CA 1
ATOM 1103 C C . LYS A 1 151 ? -3.444 11.937 12.302 1.00 89.06 151 LYS A C 1
ATOM 1105 O O . LYS A 1 151 ? -4.466 12.211 11.687 1.00 89.06 151 LYS A O 1
ATOM 1110 N N . GLY A 1 152 ? -3.463 11.214 13.425 1.00 87.75 152 GLY A N 1
ATOM 1111 C CA . GLY A 1 152 ? -4.693 10.700 14.040 1.00 8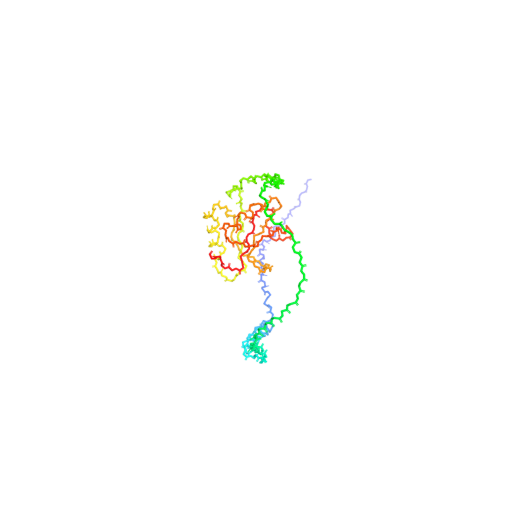7.75 152 GLY A CA 1
ATOM 1112 C C . GLY A 1 152 ? -5.214 9.360 13.496 1.00 87.75 152 GLY A C 1
ATOM 1113 O O . GLY A 1 152 ? -6.122 8.801 14.101 1.00 87.75 152 GLY A O 1
ATOM 1114 N N . LYS A 1 153 ? -4.628 8.783 12.432 1.00 90.31 153 LYS A N 1
ATOM 1115 C CA . LYS A 1 153 ? -5.084 7.501 11.838 1.00 90.31 153 LYS A CA 1
ATOM 1116 C C . LYS A 1 153 ? -4.198 6.288 12.143 1.00 90.31 153 LYS A C 1
ATOM 1118 O O . LYS A 1 153 ? -4.316 5.249 11.499 1.00 90.31 153 LYS A O 1
ATOM 1123 N N . LYS A 1 154 ? -3.342 6.380 13.164 1.00 91.00 154 LYS A N 1
ATOM 1124 C CA . LYS A 1 154 ? -2.415 5.300 13.551 1.00 91.00 154 LYS A CA 1
ATOM 1125 C C . LYS A 1 154 ? -3.125 3.981 13.880 1.00 91.00 154 LYS A C 1
ATOM 1127 O O . LYS A 1 154 ? -2.661 2.929 13.460 1.00 91.00 154 LYS A O 1
ATOM 1132 N N . ALA A 1 155 ? -4.242 4.034 14.608 1.00 90.44 155 ALA A N 1
ATOM 1133 C CA . ALA A 1 155 ? -4.993 2.833 14.986 1.00 90.44 155 ALA A CA 1
ATOM 1134 C C . ALA A 1 155 ? -5.562 2.102 13.758 1.00 90.44 155 ALA A C 1
ATOM 1136 O O . ALA A 1 155 ? -5.483 0.880 13.670 1.00 90.44 155 ALA A O 1
ATOM 1137 N N . ALA A 1 156 ? -6.062 2.855 12.775 1.00 90.62 156 ALA A N 1
ATOM 1138 C CA . ALA A 1 156 ? -6.546 2.291 11.521 1.00 90.62 156 ALA A CA 1
ATOM 1139 C C . ALA A 1 156 ? -5.415 1.680 10.690 1.00 90.62 156 ALA A C 1
ATOM 1141 O O . ALA A 1 156 ? -5.554 0.582 10.170 1.00 90.62 156 ALA A O 1
ATOM 1142 N N . ALA A 1 157 ? -4.261 2.343 10.643 1.00 92.75 157 ALA A N 1
ATOM 1143 C CA . ALA A 1 157 ? -3.079 1.821 9.969 1.00 92.75 157 ALA A CA 1
ATOM 1144 C C . ALA A 1 157 ? -2.582 0.502 10.573 1.00 92.75 157 ALA A C 1
ATOM 1146 O O . ALA A 1 157 ? -2.192 -0.398 9.841 1.00 92.75 157 ALA A O 1
ATOM 1147 N N . GLN A 1 158 ? -2.616 0.385 11.903 1.00 93.12 158 GLN A N 1
ATOM 1148 C CA . GLN A 1 158 ? -2.280 -0.852 12.608 1.00 93.12 158 GLN A CA 1
ATOM 1149 C C . GLN A 1 158 ? -3.242 -1.978 12.270 1.00 93.12 158 GLN A C 1
ATOM 1151 O O . GLN A 1 158 ? -2.791 -3.085 12.004 1.00 93.12 158 GLN A O 1
ATOM 1156 N N . LEU A 1 159 ? -4.543 -1.695 12.232 1.00 92.31 159 LEU A N 1
ATOM 1157 C CA . LEU A 1 159 ? -5.523 -2.705 11.860 1.00 92.31 159 LEU A CA 1
ATOM 1158 C C . LEU A 1 159 ? -5.343 -3.156 10.403 1.00 92.31 159 LEU A C 1
ATOM 1160 O O . LEU A 1 159 ? -5.295 -4.351 10.154 1.00 92.31 159 LEU A O 1
ATOM 1164 N N . LEU A 1 160 ? -5.148 -2.219 9.469 1.00 92.38 160 LEU A N 1
ATOM 1165 C CA . LEU A 1 160 ? -4.883 -2.533 8.061 1.00 92.38 160 LEU A CA 1
ATOM 1166 C C . LEU A 1 160 ? -3.617 -3.382 7.901 1.00 92.38 160 LEU A C 1
ATOM 1168 O O . LEU A 1 160 ? -3.585 -4.335 7.131 1.00 92.38 160 LEU A O 1
ATOM 1172 N N . ALA A 1 161 ? -2.565 -3.032 8.638 1.00 93.06 161 ALA A N 1
ATOM 1173 C CA . ALA A 1 161 ? -1.316 -3.770 8.624 1.00 93.06 161 ALA A CA 1
ATOM 1174 C C . ALA A 1 161 ? -1.484 -5.195 9.173 1.00 93.06 161 ALA A C 1
ATOM 1176 O O . ALA A 1 161 ? -0.921 -6.121 8.604 1.00 93.06 161 ALA A O 1
ATOM 1177 N N . LEU A 1 162 ? -2.286 -5.387 10.225 1.00 92.50 162 LEU A N 1
ATOM 1178 C CA . LEU A 1 162 ? -2.613 -6.715 10.752 1.00 92.50 162 LEU A CA 1
ATOM 1179 C C . LEU A 1 162 ? -3.449 -7.535 9.765 1.00 92.50 162 LEU A C 1
ATOM 1181 O O . LEU A 1 162 ? -3.144 -8.704 9.558 1.00 92.50 162 LEU A O 1
ATOM 1185 N N . ASP A 1 163 ? -4.454 -6.919 9.138 1.00 90.94 163 ASP A N 1
ATOM 1186 C CA . ASP A 1 163 ? -5.324 -7.585 8.162 1.00 90.94 163 ASP A CA 1
ATOM 1187 C C . ASP A 1 163 ? -4.528 -8.073 6.930 1.00 90.94 163 ASP A C 1
ATOM 1189 O O . ASP A 1 163 ? -4.859 -9.103 6.352 1.00 90.94 163 ASP A O 1
ATOM 1193 N N . LEU A 1 164 ? -3.467 -7.353 6.541 1.00 91.00 164 LEU A N 1
ATOM 1194 C CA . LEU A 1 164 ? -2.629 -7.659 5.371 1.00 91.00 164 LEU A CA 1
ATOM 1195 C C . LEU A 1 164 ? -1.281 -8.320 5.706 1.00 91.00 164 LEU A C 1
ATOM 1197 O O . LEU A 1 164 ? -0.471 -8.531 4.806 1.00 91.00 164 LEU A O 1
ATOM 1201 N N . GLY A 1 165 ? -0.985 -8.583 6.982 1.00 92.12 165 GLY A N 1
ATOM 1202 C CA . GLY A 1 165 ? 0.294 -9.172 7.405 1.00 92.12 165 GLY A CA 1
ATOM 1203 C C . GLY A 1 165 ? 1.525 -8.266 7.229 1.00 92.12 165 GLY A C 1
ATOM 1204 O O . GLY A 1 165 ? 2.651 -8.747 7.114 1.00 92.12 165 GLY A O 1
ATOM 1205 N N . ILE A 1 166 ? 1.351 -6.944 7.209 1.00 93.50 166 ILE A N 1
ATOM 1206 C CA . ILE A 1 166 ? 2.434 -5.979 6.989 1.00 93.50 166 ILE A CA 1
ATOM 1207 C C . ILE A 1 166 ? 3.080 -5.592 8.321 1.00 93.50 166 ILE A C 1
ATOM 1209 O O . ILE A 1 166 ? 2.449 -5.022 9.204 1.00 93.50 166 ILE A O 1
ATOM 1213 N N . ALA A 1 167 ? 4.388 -5.814 8.450 1.00 90.50 167 ALA A N 1
ATOM 1214 C CA . ALA A 1 167 ? 5.107 -5.510 9.689 1.00 90.50 167 ALA A CA 1
ATOM 1215 C C . ALA A 1 167 ? 5.420 -4.013 9.883 1.00 90.50 167 ALA A C 1
ATOM 1217 O O . ALA A 1 167 ? 5.614 -3.549 11.008 1.00 90.50 167 ALA A O 1
ATOM 1218 N N . ARG A 1 168 ? 5.528 -3.240 8.793 1.00 93.44 168 ARG A N 1
ATOM 1219 C CA . ARG A 1 168 ? 6.030 -1.859 8.841 1.00 93.44 168 ARG A CA 1
ATOM 1220 C C . ARG A 1 168 ? 4.902 -0.850 8.741 1.00 93.44 168 ARG A C 1
ATOM 1222 O O . ARG A 1 168 ? 4.171 -0.806 7.754 1.00 93.44 168 ARG A O 1
ATOM 1229 N N . ILE A 1 169 ? 4.844 0.029 9.733 1.00 94.56 169 ILE A N 1
ATOM 1230 C CA . ILE A 1 169 ? 3.896 1.136 9.782 1.00 94.56 169 ILE A CA 1
ATOM 1231 C C . ILE A 1 169 ? 4.672 2.412 10.097 1.00 94.56 169 ILE A C 1
ATOM 1233 O O . ILE A 1 169 ? 5.478 2.434 11.031 1.00 94.56 169 ILE A O 1
ATOM 1237 N N . LYS A 1 170 ? 4.437 3.477 9.333 1.00 94.19 170 LYS A N 1
ATOM 1238 C CA . LYS A 1 170 ? 5.089 4.777 9.514 1.00 94.19 170 LYS A CA 1
ATOM 1239 C C . LYS A 1 170 ? 4.084 5.927 9.433 1.00 94.19 170 LYS A C 1
ATOM 1241 O O . LYS A 1 170 ? 3.053 5.789 8.785 1.00 94.19 170 LYS A O 1
ATOM 1246 N N . PRO A 1 171 ? 4.346 7.066 10.090 1.00 92.56 171 PRO A N 1
ATOM 1247 C CA . PRO A 1 171 ? 3.595 8.279 9.797 1.00 92.56 171 PRO A CA 1
ATOM 1248 C C . PRO A 1 171 ? 3.816 8.677 8.331 1.00 92.56 171 PRO A C 1
ATOM 1250 O O . PRO A 1 171 ? 4.919 8.518 7.814 1.00 92.56 171 PRO A O 1
ATOM 1253 N N . ALA A 1 172 ? 2.760 9.144 7.671 1.00 89.62 172 ALA A N 1
ATOM 1254 C CA . ALA A 1 172 ? 2.835 9.727 6.342 1.00 89.62 172 ALA A CA 1
ATOM 1255 C C . ALA A 1 172 ? 3.527 11.090 6.429 1.00 89.62 172 ALA A C 1
ATOM 1257 O O . ALA A 1 172 ? 3.158 11.924 7.264 1.00 89.62 172 ALA A O 1
ATOM 1258 N N . ASP A 1 173 ? 4.507 11.300 5.559 1.00 84.94 173 ASP A N 1
ATOM 1259 C CA . ASP A 1 173 ? 5.162 12.590 5.397 1.00 84.94 173 ASP A CA 1
ATOM 1260 C C . ASP A 1 173 ? 4.274 13.458 4.496 1.00 84.94 173 ASP A C 1
ATOM 1262 O O . ASP A 1 173 ? 4.161 13.208 3.298 1.00 84.94 173 ASP A O 1
ATOM 1266 N N . THR A 1 174 ? 3.612 14.465 5.076 1.00 76.19 174 THR A N 1
ATOM 1267 C CA . THR A 1 174 ? 2.689 15.363 4.347 1.00 76.19 174 THR A CA 1
ATOM 1268 C C . THR A 1 174 ? 3.392 16.270 3.339 1.00 76.19 174 THR A C 1
ATOM 1270 O O . THR A 1 174 ? 2.731 16.892 2.518 1.00 76.19 174 THR A O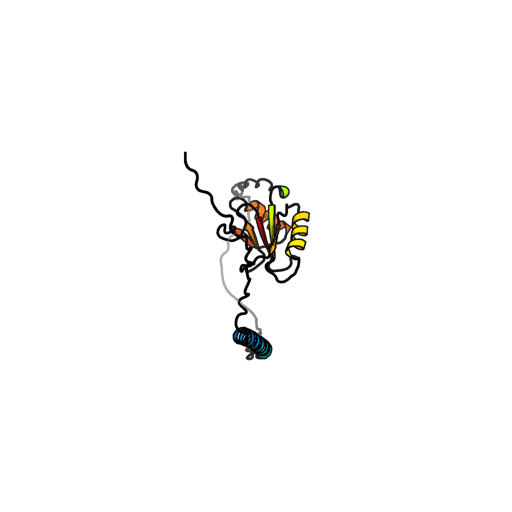 1
ATOM 1273 N N . ASP A 1 175 ? 4.721 16.351 3.414 1.00 74.31 175 ASP A N 1
ATOM 1274 C CA . ASP A 1 175 ? 5.563 17.104 2.481 1.00 74.31 175 ASP A CA 1
ATOM 1275 C C . ASP A 1 175 ? 5.945 16.278 1.233 1.00 74.31 175 ASP A C 1
ATOM 1277 O O . ASP A 1 175 ? 6.639 16.770 0.348 1.00 74.31 175 ASP A O 1
ATOM 1281 N N . SER A 1 176 ? 5.527 15.009 1.172 1.00 75.12 176 SER A N 1
ATOM 1282 C CA . SER A 1 176 ? 5.692 14.105 0.024 1.00 75.12 176 SER A CA 1
ATOM 1283 C C . SER A 1 176 ? 4.348 13.853 -0.671 1.00 75.12 176 SER A C 1
ATOM 1285 O O . SER A 1 176 ? 3.303 14.235 -0.155 1.00 75.12 176 SER A O 1
ATOM 1287 N N . ASP A 1 177 ? 4.346 13.112 -1.785 1.00 79.56 177 ASP A N 1
ATOM 1288 C CA . ASP A 1 177 ? 3.129 12.705 -2.522 1.00 79.56 177 ASP A CA 1
ATOM 1289 C C . ASP A 1 177 ? 2.212 11.718 -1.748 1.00 79.56 177 ASP A C 1
ATOM 1291 O O . ASP A 1 177 ? 1.362 11.038 -2.325 1.00 79.56 177 ASP A O 1
ATOM 1295 N N . MET A 1 178 ? 2.387 11.588 -0.428 1.00 83.12 178 MET A N 1
ATOM 1296 C CA . MET A 1 178 ? 1.550 10.752 0.431 1.00 83.12 178 MET A CA 1
ATOM 1297 C C . MET A 1 178 ? 0.267 11.488 0.813 1.00 83.12 178 MET A C 1
ATOM 1299 O O . MET A 1 178 ? 0.249 12.704 0.990 1.00 83.12 178 MET A O 1
ATOM 1303 N N . SER A 1 179 ? -0.826 10.745 1.000 1.00 81.75 179 SER A N 1
ATOM 1304 C CA . SER A 1 179 ? -2.092 11.372 1.371 1.00 81.75 179 SER A CA 1
ATOM 1305 C C . SER A 1 179 ? -2.065 11.902 2.810 1.00 81.75 179 SER A C 1
ATOM 1307 O O . SER A 1 179 ? -1.757 11.178 3.757 1.00 81.75 179 SER A O 1
ATOM 1309 N N . ASP A 1 180 ? -2.473 13.159 2.976 1.00 85.69 180 ASP A N 1
ATOM 1310 C CA . ASP A 1 180 ? -2.704 13.816 4.269 1.00 85.69 180 ASP A CA 1
ATOM 1311 C C . ASP A 1 180 ? -3.992 13.346 4.968 1.00 85.69 180 ASP A C 1
ATOM 1313 O O . ASP A 1 180 ? -4.186 13.557 6.166 1.00 85.69 180 ASP A O 1
ATOM 1317 N N . THR A 1 181 ? -4.869 12.688 4.213 1.00 87.94 181 THR A N 1
ATOM 1318 C CA . THR A 1 181 ? -6.213 12.313 4.638 1.00 87.94 181 THR A CA 1
ATOM 1319 C C . THR A 1 181 ? -6.384 10.801 4.637 1.00 87.94 181 THR A C 1
ATOM 1321 O O . THR A 1 181 ? -7.018 10.261 5.541 1.00 87.94 181 THR A O 1
ATOM 1324 N N . ASN A 1 182 ? -5.818 10.084 3.671 1.00 91.75 182 ASN A N 1
ATOM 1325 C CA . ASN A 1 182 ? -6.033 8.650 3.486 1.00 91.75 182 ASN A CA 1
ATOM 1326 C C . ASN A 1 182 ? -4.847 7.824 3.990 1.00 91.75 182 ASN A C 1
ATOM 1328 O O . ASN A 1 182 ? -3.711 8.290 4.025 1.00 91.75 182 ASN A O 1
ATOM 1332 N N . LEU A 1 183 ? -5.112 6.575 4.375 1.00 93.44 183 LEU A N 1
ATOM 1333 C CA . LEU A 1 183 ? -4.038 5.614 4.619 1.00 93.44 183 LEU A CA 1
ATOM 1334 C C . LEU A 1 183 ? -3.328 5.343 3.293 1.00 93.44 183 LEU A C 1
ATOM 1336 O O . LEU A 1 183 ? -3.979 5.234 2.261 1.00 93.44 183 LEU A O 1
ATOM 1340 N N . THR A 1 184 ? -2.008 5.244 3.315 1.00 95.00 184 THR A N 1
ATOM 1341 C CA . THR A 1 184 ? -1.196 5.047 2.115 1.00 95.00 184 THR A CA 1
ATOM 1342 C C . THR A 1 184 ? -0.422 3.743 2.259 1.00 95.00 184 THR A C 1
ATOM 1344 O O . THR A 1 184 ? 0.405 3.609 3.149 1.00 95.00 184 THR A O 1
ATOM 1347 N N . LEU A 1 185 ? -0.683 2.758 1.412 1.00 95.00 185 LEU A N 1
ATOM 1348 C CA . LEU A 1 185 ? 0.018 1.479 1.400 1.00 95.00 185 LEU A CA 1
ATOM 1349 C C . LEU A 1 185 ? 1.012 1.476 0.245 1.00 95.00 185 LEU A C 1
ATOM 1351 O O . LEU A 1 185 ? 0.588 1.531 -0.899 1.00 95.00 185 LEU A O 1
ATOM 1355 N N . ILE A 1 186 ? 2.311 1.382 0.521 1.00 95.44 186 ILE A N 1
ATOM 1356 C CA . ILE A 1 186 ? 3.331 1.278 -0.531 1.00 95.44 186 ILE A CA 1
ATOM 1357 C C . ILE A 1 186 ? 3.882 -0.141 -0.550 1.00 95.44 186 ILE A C 1
ATOM 1359 O O . ILE A 1 186 ? 4.425 -0.606 0.452 1.00 95.44 186 ILE A O 1
ATOM 1363 N N . LEU A 1 187 ? 3.751 -0.807 -1.694 1.00 95.38 187 LEU A N 1
ATOM 1364 C CA . LEU A 1 187 ? 4.150 -2.191 -1.925 1.00 95.38 187 LEU A CA 1
ATOM 1365 C C . LEU A 1 187 ? 5.534 -2.242 -2.559 1.00 95.38 187 LEU A C 1
ATOM 1367 O O . LEU A 1 187 ? 5.754 -1.637 -3.603 1.00 95.38 187 LEU A O 1
ATOM 1371 N N . THR A 1 188 ? 6.452 -2.997 -1.966 1.00 94.94 188 THR A N 1
ATOM 1372 C CA . THR A 1 188 ? 7.787 -3.251 -2.541 1.00 94.94 188 THR A CA 1
ATOM 1373 C C . THR A 1 188 ? 7.959 -4.706 -2.981 1.00 94.94 188 THR A C 1
ATOM 1375 O O . THR A 1 188 ? 9.068 -5.134 -3.283 1.00 94.94 188 THR A O 1
ATOM 1378 N N . GLY A 1 189 ? 6.874 -5.475 -2.981 1.00 92.38 189 GLY A N 1
ATOM 1379 C CA . GLY A 1 189 ? 6.815 -6.888 -3.334 1.00 92.38 189 GLY A CA 1
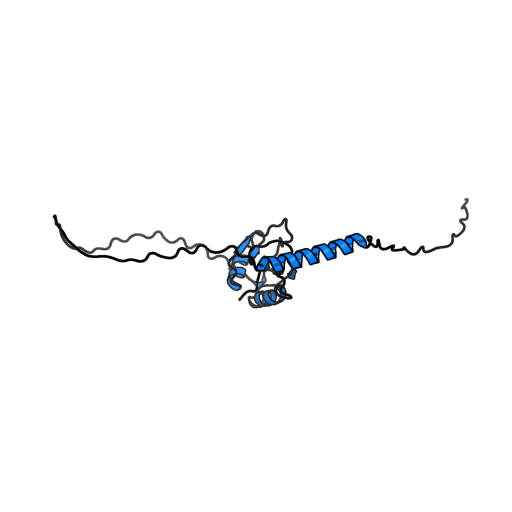ATOM 1380 C C . GLY A 1 189 ? 5.377 -7.390 -3.246 1.00 92.38 189 GLY A C 1
ATOM 1381 O O . GLY A 1 189 ? 4.481 -6.641 -2.841 1.00 92.38 189 GLY A O 1
ATOM 1382 N N . GLU A 1 190 ? 5.156 -8.641 -3.634 1.00 89.62 190 GLU A N 1
ATOM 1383 C CA . GLU A 1 190 ? 3.852 -9.285 -3.475 1.00 89.62 190 GLU A CA 1
ATOM 1384 C C . GLU A 1 190 ? 3.551 -9.554 -1.993 1.00 89.62 190 GLU A C 1
ATOM 1386 O O . GLU A 1 190 ? 4.461 -9.712 -1.177 1.00 89.62 190 GLU A O 1
ATOM 1391 N N . LEU A 1 191 ? 2.263 -9.542 -1.647 1.00 86.19 191 LEU A N 1
ATOM 1392 C CA . LEU A 1 191 ? 1.772 -9.956 -0.335 1.00 86.19 191 LEU A CA 1
ATOM 1393 C C . LEU A 1 191 ? 1.302 -11.403 -0.459 1.00 86.19 191 LEU A C 1
ATOM 1395 O O . LEU A 1 191 ? 0.426 -11.664 -1.294 1.00 86.19 191 LEU A O 1
ATOM 1399 N N . ASP A 1 192 ? 1.876 -12.286 0.356 1.00 73.12 192 ASP A N 1
ATOM 1400 C CA . ASP A 1 192 ? 1.450 -13.684 0.512 1.00 73.12 192 ASP A CA 1
ATOM 1401 C C . ASP A 1 192 ? -0.013 -13.732 0.998 1.00 73.12 192 ASP A C 1
ATOM 1403 O O . ASP A 1 192 ? -0.341 -13.042 1.991 1.00 73.12 192 ASP A O 1
#

Secondary structure (DSSP, 8-state):
---PPPP-----------------HHHHHHHHHHHHHHHHHHHHGGG-PPP-----------------------------------PPP---PPPPPPP-GGG-EEEEEE-SS-TTHHHHHHHHHHHTTPEEEEEEE--S--SS-EEEE-TT-HHHHHHHHHHTT--EEEE--TTTTS-SSSEEEEESS---

pLDDT: mean 73.54, std 20.48, range [35.06, 96.19]